Protein 6CZJ (pdb70)

Solvent-accessible surface area: 10317 Å² total; per-residue (Å²): 95,80,4,30,154,30,0,32,27,25,1,38,10,45,10,54,10,118,139,53,66,115,20,23,1,9,0,18,2,31,95,86,62,117,78,35,4,40,1,2,0,1,0,19,94,71,95,10,132,37,25,26,1,97,18,92,0,58,41,81,55,113,70,25,0,58,1,56,0,70,46,93,119,50,54,57,10,73,14,70,0,47,47,78,38,114,81,46,0,61,8,47,5,54,26,109,123,52,52,100,54,51,24,38,0,47,96,68,123,70,13,25,72,33,0,34,29,32,0,59,5,36,5,41,12,110,134,57,76,111,13,13,2,9,0,35,4,62,99,118,58,123,74,15,0,56,2,7,1,1,0,1,73,83,106,1,41,41,33,13,0,87,23,88,0,52,43,118,44,125,68,23,0,51,0,64,2,76,46,138,115,56,37,56,7,86,15,63,0,48,50,75,38,106,78,43,0,65,9,49,5,55,17,77,112,54,48,136,38,66,22,34,0,66,83,35,110

Structure (mmCIF, N/CA/C/O backbone):
data_6CZJ
#
_entry.id   6CZJ
#
_cell.length_a   42.915
_cell.length_b   36.678
_cell.length_c   61.912
_cell.angle_alpha   90.000
_cell.angle_beta   91.080
_cell.angle_gamma   90.000
#
_symmetry.space_group_name_H-M   'P 1 21 1'
#
loop_
_entity.id
_entity.type
_entity.pdbx_description
1 polymer b10
2 non-polymer 'SULFATE ION'
3 water water
#
loop_
_atom_site.group_PDB
_atom_site.id
_atom_site.type_symbol
_atom_site.label_atom_id
_atom_site.label_alt_id
_atom_site.label_comp_id
_atom_site.label_asym_id
_atom_site.label_entity_id
_atom_site.label_seq_id
_atom_site.pdbx_PDB_ins_code
_atom_site.Cartn_x
_atom_site.Cartn_y
_atom_site.Cartn_z
_atom_site.occupancy
_atom_site.B_iso_or_equiv
_atom_site.auth_seq_id
_atom_site.auth_comp_id
_atom_site.auth_asym_id
_atom_site.auth_atom_id
_atom_site.pdbx_PDB_model_num
ATOM 1 N N . SER A 1 1 ? -9.970 15.092 -2.511 1.00 31.47 1 SER A N 1
ATOM 2 C CA . SER A 1 1 ? -10.639 14.715 -1.273 1.00 31.93 1 SER A CA 1
ATOM 3 C C . SER A 1 1 ? -10.091 15.508 -0.095 1.00 28.55 1 SER A C 1
ATOM 4 O O . SER A 1 1 ? -9.098 16.226 -0.225 1.00 26.79 1 SER A O 1
ATOM 7 N N . ALA A 1 2 ? -10.742 15.366 1.061 1.00 22.32 2 ALA A N 1
ATOM 8 C CA . ALA A 1 2 ? -10.291 16.080 2.249 1.00 20.10 2 ALA A CA 1
ATOM 9 C C . ALA A 1 2 ? -8.962 15.533 2.754 1.00 19.15 2 ALA A C 1
ATOM 10 O O . ALA A 1 2 ? -8.089 16.302 3.174 1.00 19.19 2 ALA A O 1
ATOM 12 N N . LEU A 1 3 ? -8.787 14.208 2.719 1.00 19.60 3 LEU A N 1
ATOM 13 C CA . LEU A 1 3 ? -7.532 13.614 3.170 1.00 21.40 3 LEU A CA 1
ATOM 14 C C . LEU A 1 3 ? -6.356 14.108 2.337 1.00 17.36 3 LEU A C 1
ATOM 15 O O . LEU A 1 3 ? -5.276 14.380 2.874 1.00 20.59 3 LEU A O 1
ATOM 20 N N . ALA A 1 4 ? -6.550 14.234 1.022 1.00 16.49 4 ALA A N 1
ATOM 21 C CA . ALA A 1 4 ? -5.470 14.677 0.146 1.00 16.70 4 ALA A CA 1
ATOM 22 C C . ALA A 1 4 ? -5.047 16.109 0.446 1.00 21.03 4 ALA A C 1
ATOM 23 O O . ALA A 1 4 ? -3.892 16.475 0.199 1.00 15.67 4 ALA A O 1
ATOM 25 N N . GLN A 1 5 ? -5.957 16.930 0.968 1.00 18.48 5 GLN A N 1
ATOM 26 C CA . GLN A 1 5 ? -5.624 18.309 1.304 1.00 21.95 5 GLN A CA 1
ATOM 27 C C . GLN A 1 5 ? -5.039 18.453 2.701 1.00 16.52 5 GLN A C 1
ATOM 28 O O . GLN A 1 5 ? -4.185 19.319 2.919 1.00 24.18 5 GLN A O 1
ATOM 34 N N . GLN A 1 6 ? -5.476 17.625 3.650 1.00 18.69 6 GLN A N 1
ATOM 35 C CA . GLN A 1 6 ? -5.055 17.764 5.039 1.00 20.09 6 GLN A CA 1
ATOM 36 C C . GLN A 1 6 ? -3.743 17.045 5.332 1.00 15.73 6 GLN A C 1
ATOM 37 O O . GLN A 1 6 ? -2.898 17.579 6.058 1.00 15.12 6 GLN A O 1
ATOM 43 N N . LEU A 1 7 ? -3.552 15.849 4.774 1.00 14.49 7 LEU A N 1
ATOM 44 C CA . LEU A 1 7 ? -2.384 15.044 5.128 1.00 13.82 7 LEU A CA 1
ATOM 45 C C . LEU A 1 7 ? -1.043 15.690 4.791 1.00 18.08 7 LEU A C 1
ATOM 46 O O . LEU A 1 7 ? -0.113 15.554 5.608 1.00 16.59 7 LEU A O 1
ATOM 51 N N . PRO A 1 8 ? -0.848 16.359 3.649 1.00 16.74 8 PRO A N 1
ATOM 52 C CA . PRO A 1 8 ? 0.450 16.997 3.391 1.00 14.37 8 PRO A CA 1
ATOM 53 C C . PRO A 1 8 ? 0.841 17.963 4.501 1.00 17.78 8 PRO A C 1
ATOM 54 O O . PRO A 1 8 ? 0.024 18.742 4.993 1.00 18.78 8 PRO A O 1
ATOM 58 N N . GLY A 1 9 ? 2.107 17.893 4.900 1.00 14.69 9 GLY A N 1
ATOM 59 C CA . GLY A 1 9 ? 2.637 18.711 5.965 1.00 17.43 9 GLY A CA 1
ATOM 60 C C . GLY A 1 9 ? 3.489 17.892 6.907 1.00 16.05 9 GLY A C 1
ATOM 61 O O . GLY A 1 9 ? 3.850 16.744 6.628 1.00 12.31 9 GLY A O 1
ATOM 62 N N . THR A 1 10 ? 3.810 18.489 8.051 1.00 16.50 10 THR A N 1
ATOM 63 C CA . THR A 1 10 ? 4.689 17.886 9.041 1.00 15.48 10 THR A CA 1
ATOM 64 C C . THR A 1 10 ? 3.906 17.624 10.321 1.00 15.95 10 THR A C 1
ATOM 65 O O . THR A 1 10 ? 3.165 18.495 10.790 1.00 13.45 10 THR A O 1
ATOM 69 N N . TRP A 1 11 ? 4.073 16.425 10.878 1.00 11.35 11 TRP A N 1
ATOM 70 C CA . TRP A 1 11 ? 3.313 15.972 12.032 1.00 9.47 11 TRP A CA 1
ATOM 71 C C . TRP A 1 11 ? 4.256 15.412 13.086 1.00 11.24 11 TRP A C 1
ATOM 72 O O . TRP A 1 11 ? 5.305 14.849 12.764 1.00 11.34 11 TRP A O 1
ATOM 83 N N . LYS A 1 12 ? 3.870 15.563 14.351 1.00 11.12 12 LYS A N 1
ATOM 84 C CA . LYS A 1 12 ? 4.596 14.944 15.451 1.00 10.16 12 LYS A CA 1
ATOM 85 C C . LYS A 1 12 ? 4.000 13.574 15.747 1.00 14.46 12 LYS A C 1
ATOM 86 O O . LYS A 1 12 ? 2.796 13.456 15.995 1.00 13.57 12 LYS A O 1
ATOM 92 N N . MET A 1 13 ? 4.844 12.547 15.717 1.00 10.95 13 MET A N 1
ATOM 93 C CA . MET A 1 13 ? 4.430 11.212 16.121 1.00 9.37 13 MET A CA 1
ATOM 94 C C . MET A 1 13 ? 4.505 11.070 17.634 1.00 11.85 13 MET A C 1
ATOM 95 O O . MET A 1 13 ? 5.425 11.584 18.275 1.00 11.99 13 MET A O 1
ATOM 100 N N . ASP A 1 14 ? 3.525 10.371 18.204 1.00 9.21 14 ASP A N 1
ATOM 101 C CA . ASP A 1 14 ? 3.528 10.055 19.632 1.00 12.51 14 ASP A CA 1
ATOM 102 C C . ASP A 1 14 ? 2.800 8.723 19.774 1.00 11.55 14 ASP A C 1
ATOM 103 O O . ASP A 1 14 ? 1.565 8.687 19.787 1.00 9.55 14 ASP A O 1
ATOM 108 N N . VAL A 1 15 ? 3.568 7.637 19.862 1.00 9.00 15 VAL A N 1
ATOM 109 C CA . VAL A 1 15 ? 3.027 6.288 19.822 1.00 9.78 15 VAL A CA 1
ATOM 110 C C . VAL A 1 15 ? 3.602 5.484 20.980 1.00 15.92 15 VAL A C 1
ATOM 111 O O . VAL A 1 15 ? 4.587 5.868 21.612 1.00 14.83 15 VAL A O 1
ATOM 115 N N . THR A 1 16 ? 2.964 4.346 21.246 1.00 14.13 16 THR A N 1
ATOM 116 C CA . THR A 1 16 ? 3.346 3.457 22.332 1.00 12.72 16 THR A CA 1
ATOM 117 C C . THR A 1 16 ? 3.135 2.020 21.881 1.00 12.86 16 THR A C 1
ATOM 118 O O . THR A 1 16 ? 2.079 1.690 21.333 1.00 11.01 16 THR A O 1
ATOM 122 N N . SER A 1 17 ? 4.141 1.176 22.099 1.00 13.57 17 SER A N 1
ATOM 123 C CA . SER A 1 17 ? 4.015 -0.233 21.764 1.00 14.30 17 SER A CA 1
ATOM 124 C C . SER A 1 17 ? 3.067 -0.926 22.740 1.00 13.18 17 SER A C 1
ATOM 125 O O . SER A 1 17 ? 2.703 -0.388 23.788 1.00 11.63 17 SER A O 1
ATOM 128 N N . GLU A 1 18 ? 2.671 -2.151 22.386 1.00 13.86 18 GLU A N 1
ATOM 129 C CA . GLU A 1 18 ? 1.801 -2.919 23.268 1.00 20.01 18 GLU A CA 1
ATOM 130 C C . GLU A 1 18 ? 2.483 -3.262 24.586 1.00 17.42 18 GLU A C 1
ATOM 131 O O . GLU A 1 18 ? 1.794 -3.563 25.566 1.00 13.82 18 GLU A O 1
ATOM 137 N N . ASP A 1 19 ? 3.813 -3.209 24.637 1.00 14.21 19 ASP A N 1
ATOM 138 C CA . ASP A 1 19 ? 4.557 -3.419 25.869 1.00 16.45 19 ASP A CA 1
ATOM 139 C C . ASP A 1 19 ? 4.855 -2.119 26.607 1.00 17.89 19 ASP A C 1
ATOM 140 O O . ASP A 1 19 ? 5.608 -2.136 27.587 1.00 13.78 19 ASP A O 1
ATOM 145 N N . GLY A 1 20 ? 4.287 -1.002 26.159 1.00 13.60 20 GLY A N 1
ATOM 146 C CA . GLY A 1 20 ? 4.399 0.257 26.863 1.00 13.09 20 GLY A CA 1
ATOM 147 C C . GLY A 1 20 ? 5.579 1.127 26.491 1.00 17.10 20 GLY A C 1
ATOM 148 O O . GLY A 1 20 ? 5.863 2.090 27.212 1.00 17.02 20 GLY A O 1
ATOM 149 N N . VAL A 1 21 ? 6.272 0.831 25.394 1.00 14.02 21 VAL A N 1
ATOM 150 C CA . VAL A 1 21 ? 7.434 1.617 24.987 1.00 13.66 21 VAL A CA 1
ATOM 151 C C . VAL A 1 21 ? 6.945 2.817 24.181 1.00 13.40 21 VAL A C 1
ATOM 152 O O . VAL A 1 21 ? 6.382 2.660 23.095 1.00 9.87 21 VAL A O 1
ATOM 156 N N . ARG A 1 22 ? 7.165 4.020 24.708 1.00 14.55 22 ARG A N 1
ATOM 157 C CA . ARG A 1 22 ? 6.738 5.247 24.049 1.00 14.60 22 ARG A CA 1
ATOM 158 C C . ARG A 1 22 ? 7.862 5.797 23.181 1.00 19.19 22 ARG A C 1
ATOM 159 O O . ARG A 1 22 ? 9.006 5.913 23.633 1.00 14.06 22 ARG A O 1
ATOM 167 N N . THR A 1 23 ? 7.532 6.131 21.934 1.00 15.31 23 THR A N 1
ATOM 168 C CA . THR A 1 23 ? 8.474 6.754 21.016 1.00 13.34 23 THR A CA 1
ATOM 169 C C . THR A 1 23 ? 7.776 7.878 20.268 1.00 15.66 23 THR A C 1
ATOM 170 O O . THR A 1 23 ? 6.592 7.772 19.931 1.00 10.16 23 THR A O 1
ATOM 174 N N . THR A 1 24 ? 8.513 8.951 20.015 1.00 12.86 24 THR A N 1
ATOM 175 C CA . THR A 1 24 ? 8.029 10.086 19.247 1.00 9.86 24 THR A CA 1
ATOM 176 C C . THR A 1 24 ? 8.841 10.209 17.963 1.00 9.49 24 THR A C 1
ATOM 177 O O . THR A 1 24 ? 9.805 9.473 17.733 1.00 12.99 24 THR A O 1
ATOM 181 N N . GLY A 1 25 ? 8.444 11.158 17.126 1.00 8.78 25 GLY A N 1
ATOM 182 C CA . GLY A 1 25 ? 9.141 11.384 15.879 1.00 10.63 25 GLY A CA 1
ATOM 183 C C . GLY A 1 25 ? 8.411 12.413 15.041 1.00 9.55 25 GLY A C 1
ATOM 184 O O . GLY A 1 25 ? 7.437 13.027 15.483 1.00 8.06 25 GLY A O 1
ATOM 185 N N . GLN A 1 26 ? 8.911 12.592 13.822 1.00 8.88 26 GLN A N 1
ATOM 186 C CA . GLN A 1 26 ? 8.306 13.487 12.847 1.00 9.89 26 GLN A CA 1
ATOM 187 C C . GLN A 1 26 ? 7.834 12.679 11.649 1.00 10.50 26 GLN A C 1
ATOM 188 O O . GLN A 1 26 ? 8.582 11.849 11.121 1.00 11.56 26 GLN A O 1
ATOM 194 N N . MET A 1 27 ? 6.600 12.926 11.224 1.00 12.06 27 MET A N 1
ATOM 195 C CA . MET A 1 27 ? 6.052 12.345 10.008 1.00 9.45 27 MET A CA 1
ATOM 196 C C . MET A 1 27 ? 5.874 13.452 8.977 1.00 12.12 27 MET A C 1
ATOM 197 O O . MET A 1 27 ? 5.089 14.382 9.190 1.00 12.24 27 MET A O 1
ATOM 202 N N . HIS A 1 28 ? 6.603 13.350 7.866 1.00 10.15 28 HIS A N 1
ATOM 203 C CA . HIS A 1 28 ? 6.555 14.331 6.785 1.00 14.92 28 HIS A CA 1
ATOM 204 C C . HIS A 1 28 ? 5.860 13.686 5.592 1.00 14.16 28 HIS A C 1
ATOM 205 O O . HIS A 1 28 ? 6.380 12.731 5.006 1.00 14.71 28 HIS A O 1
ATOM 212 N N . ILE A 1 29 ? 4.690 14.210 5.232 1.00 10.52 29 ILE A N 1
ATOM 213 C CA . ILE A 1 29 ? 3.859 13.654 4.167 1.00 11.72 29 ILE A CA 1
ATOM 214 C C . ILE A 1 29 ? 3.912 14.600 2.976 1.00 15.32 29 ILE A C 1
ATOM 215 O O . ILE A 1 29 ? 3.580 15.786 3.099 1.00 12.80 29 ILE A O 1
ATOM 220 N N . GLN A 1 30 ? 4.326 14.074 1.819 1.00 13.76 30 GLN A N 1
ATOM 221 C CA . GLN A 1 30 ? 4.435 14.856 0.600 1.00 18.84 30 GLN A CA 1
ATOM 222 C C . GLN A 1 30 ? 3.433 14.367 -0.440 1.00 15.61 30 GLN A C 1
ATOM 223 O O . GLN A 1 30 ? 3.242 13.155 -0.593 1.00 13.48 30 GLN A O 1
ATOM 229 N N . PRO A 1 31 ? 2.780 15.277 -1.160 1.00 16.74 31 PRO A N 1
ATOM 230 C CA . PRO A 1 31 ? 1.853 14.853 -2.215 1.00 17.82 31 PRO A CA 1
ATOM 231 C C . PRO A 1 31 ? 2.578 14.105 -3.325 1.00 15.84 31 PRO A C 1
ATOM 232 O O . PRO A 1 31 ? 3.770 14.305 -3.565 1.00 16.51 31 PRO A O 1
ATOM 236 N N . LYS A 1 32 ? 1.838 13.226 -4.000 1.00 20.31 32 LYS A N 1
ATOM 237 C CA . LYS A 1 32 ? 2.362 12.511 -5.158 1.00 22.33 32 LYS A CA 1
ATOM 238 C C . LYS A 1 32 ? 1.270 12.340 -6.208 1.00 23.88 32 LYS A C 1
ATOM 239 O O . LYS A 1 32 ? 1.380 12.865 -7.320 1.00 27.06 32 LYS A O 1
ATOM 243 N N . THR A 1 33 ? 0.218 11.611 -5.865 1.00 21.80 33 THR A N 1
ATOM 244 C CA . THR A 1 33 ? -0.949 11.420 -6.708 1.00 17.56 33 THR A CA 1
ATOM 245 C C . THR A 1 33 ? -2.188 11.804 -5.913 1.00 19.17 33 THR A C 1
ATOM 246 O O . THR A 1 33 ? -2.123 11.949 -4.689 1.00 19.35 33 THR A O 1
ATOM 250 N N . PRO A 1 34 ? -3.330 11.998 -6.582 1.00 17.80 34 PRO A N 1
ATOM 251 C CA . PRO A 1 34 ? -4.556 12.345 -5.841 1.00 19.86 34 PRO A CA 1
ATOM 252 C C . PRO A 1 34 ? -4.938 11.345 -4.762 1.00 23.42 34 PRO A C 1
ATOM 253 O O . PRO A 1 34 ? -5.681 11.710 -3.841 1.00 21.11 34 PRO A O 1
ATOM 257 N N . THR A 1 35 ? -4.459 10.103 -4.837 1.00 20.56 35 THR A N 1
ATOM 258 C CA . THR A 1 35 ? -4.800 9.091 -3.850 1.00 25.96 35 THR A CA 1
ATOM 259 C C . THR A 1 35 ? -3.600 8.497 -3.125 1.00 22.11 35 THR A C 1
ATOM 260 O O . THR A 1 35 ? -3.799 7.760 -2.152 1.00 24.31 35 THR A O 1
ATOM 264 N N . THR A 1 36 ? -2.374 8.783 -3.559 1.00 21.00 36 THR A N 1
ATOM 265 C CA . THR A 1 36 ? -1.183 8.278 -2.891 1.00 21.46 36 THR A CA 1
ATOM 266 C C . THR A 1 36 ? -0.256 9.432 -2.539 1.00 18.07 36 THR A C 1
ATOM 267 O O . THR A 1 36 ? -0.226 10.459 -3.221 1.00 18.28 36 THR A O 1
ATOM 271 N N . MET A 1 37 ? 0.507 9.248 -1.464 1.00 15.66 37 MET A N 1
ATOM 272 C CA . MET A 1 37 ? 1.422 10.266 -0.974 1.00 17.00 37 MET A CA 1
ATOM 273 C C . MET A 1 37 ? 2.706 9.612 -0.487 1.00 15.22 37 MET A C 1
ATOM 274 O O . MET A 1 37 ? 2.703 8.471 -0.017 1.00 10.27 37 MET A O 1
ATOM 279 N N . ASP A 1 38 ? 3.807 10.347 -0.612 1.00 14.83 38 ASP A N 1
ATOM 280 C CA . ASP A 1 38 ? 5.065 9.935 -0.012 1.00 13.45 38 ASP A CA 1
ATOM 281 C C . ASP A 1 38 ? 5.098 10.344 1.454 1.00 14.62 38 ASP A C 1
ATOM 282 O O . ASP A 1 38 ? 4.489 11.339 1.856 1.00 11.87 38 ASP A O 1
ATOM 287 N N . VAL A 1 39 ? 5.816 9.564 2.257 1.00 12.17 39 VAL A N 1
ATOM 288 C CA . VAL A 1 39 ? 5.924 9.821 3.688 1.00 12.51 39 VAL A CA 1
ATOM 289 C C . VAL A 1 39 ? 7.339 9.495 4.147 1.00 10.95 39 VAL A C 1
ATOM 290 O O . VAL A 1 39 ? 7.963 8.546 3.660 1.00 8.81 39 VAL A O 1
ATOM 294 N N . THR A 1 40 ? 7.850 10.299 5.078 1.00 11.71 40 THR A N 1
ATOM 295 C CA . THR A 1 40 ? 9.157 10.086 5.685 1.00 14.53 40 THR A CA 1
ATOM 296 C C . THR A 1 40 ? 9.010 10.166 7.197 1.00 11.68 40 THR A C 1
ATOM 297 O O . THR A 1 40 ? 8.430 11.126 7.713 1.00 9.40 40 THR A O 1
ATOM 301 N N . LEU A 1 41 ? 9.526 9.159 7.899 1.00 8.94 41 LEU A N 1
ATOM 302 C CA . LEU A 1 41 ? 9.493 9.105 9.356 1.00 7.97 41 LEU A CA 1
ATOM 303 C C . LEU A 1 41 ? 10.909 9.242 9.898 1.00 9.93 41 LEU A C 1
ATOM 304 O O . LEU A 1 41 ? 11.801 8.480 9.512 1.00 10.26 41 LEU A O 1
ATOM 309 N N . THR A 1 42 ? 11.110 10.205 10.792 1.00 7.60 42 THR A N 1
ATOM 310 C CA . THR A 1 42 ? 12.404 10.437 11.415 1.00 11.02 42 THR A CA 1
ATOM 311 C C . THR A 1 42 ? 12.222 10.584 12.919 1.00 8.56 42 THR A C 1
ATOM 312 O O . THR A 1 42 ? 11.148 10.950 13.402 1.00 8.08 42 THR A O 1
ATOM 316 N N . GLY A 1 43 ? 13.285 10.297 13.652 1.00 9.64 43 GLY A N 1
ATOM 317 C CA . GLY A 1 43 ? 13.269 10.405 15.095 1.00 10.49 43 GLY A CA 1
ATOM 318 C C . GLY A 1 43 ? 14.288 9.464 15.703 1.00 12.65 43 GLY A C 1
ATOM 319 O O . GLY A 1 43 ? 15.181 8.976 15.020 1.00 11.12 43 GLY A O 1
ATOM 320 N N . THR A 1 44 ? 14.134 9.222 17.004 1.00 9.25 44 THR A N 1
ATOM 321 C CA . THR A 1 44 ? 14.990 8.297 17.735 1.00 10.87 44 THR A CA 1
ATOM 322 C C . THR A 1 44 ? 14.132 7.288 18.482 1.00 11.44 44 THR A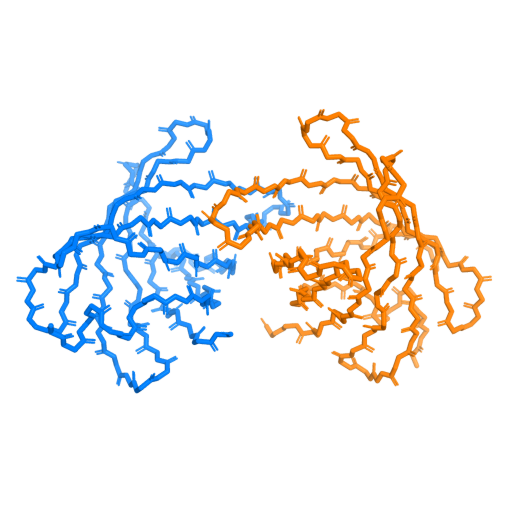 C 1
ATOM 323 O O . THR A 1 44 ? 13.058 7.627 18.988 1.00 13.39 44 THR A O 1
ATOM 327 N N . HIS A 1 45 ? 14.613 6.049 18.550 1.00 9.22 45 HIS A N 1
ATOM 328 C CA . HIS A 1 45 ? 13.927 5.009 19.300 1.00 15.19 45 HIS A CA 1
ATOM 329 C C . HIS A 1 45 ? 14.069 5.263 20.802 1.00 16.50 45 HIS A C 1
ATOM 330 O O . HIS A 1 45 ? 14.688 6.236 21.247 1.00 11.80 45 HIS A O 1
ATOM 337 N N . ALA A 1 46 ? 13.488 4.361 21.598 1.00 15.07 46 ALA A N 1
ATOM 338 C CA . ALA A 1 46 ? 13.566 4.496 23.048 1.00 13.57 46 ALA A CA 1
ATOM 339 C C . ALA A 1 46 ? 14.993 4.372 23.564 1.00 11.61 46 ALA A C 1
ATOM 340 O O . ALA A 1 46 ? 15.290 4.874 24.654 1.00 17.38 46 ALA A O 1
ATOM 342 N N . ASP A 1 47 ? 15.880 3.719 22.813 1.00 16.92 47 ASP A N 1
ATOM 343 C CA . ASP A 1 47 ? 17.284 3.620 23.191 1.00 14.30 47 ASP A CA 1
ATOM 344 C C . ASP A 1 47 ? 18.100 4.834 22.763 1.00 15.62 47 ASP A C 1
ATOM 345 O O . ASP A 1 47 ? 19.326 4.825 22.922 1.00 15.27 47 ASP A O 1
ATOM 350 N N . GLY A 1 48 ? 17.455 5.867 22.224 1.00 15.74 48 GLY A N 1
ATOM 351 C CA . GLY A 1 48 ? 18.142 7.073 21.811 1.00 13.18 48 GLY A CA 1
ATOM 352 C C . GLY A 1 48 ? 18.784 7.018 20.443 1.00 16.20 48 GLY A C 1
ATOM 353 O O . GLY A 1 48 ? 19.361 8.024 20.010 1.00 16.86 48 GLY A O 1
ATOM 354 N N . LYS A 1 49 ? 18.704 5.869 19.737 1.00 12.16 49 LYS A N 1
ATOM 355 C CA . LYS A 1 49 ? 19.352 5.794 18.435 1.00 16.92 49 LYS A CA 1
ATOM 356 C C . LYS A 1 49 ? 18.393 6.243 17.335 1.00 16.05 49 LYS A C 1
ATOM 357 O O . LYS A 1 49 ? 17.200 5.927 17.383 1.00 10.81 49 LYS A O 1
ATOM 363 N N . PRO A 1 50 ? 18.896 6.975 16.346 1.00 14.36 50 PRO A N 1
ATOM 364 C CA . PRO A 1 50 ? 18.011 7.550 15.329 1.00 14.93 50 PRO A CA 1
ATOM 365 C C . PRO A 1 50 ? 17.437 6.487 14.407 1.00 13.99 50 PRO A C 1
ATOM 366 O O . PRO A 1 50 ? 18.003 5.409 14.217 1.00 13.36 50 PRO A O 1
ATOM 370 N N . PHE A 1 51 ? 16.280 6.810 13.832 1.00 14.12 51 PHE A N 1
ATOM 371 C CA . PHE A 1 51 ? 15.672 5.983 12.803 1.00 11.80 51 PHE A CA 1
ATOM 372 C C . PHE A 1 51 ? 15.236 6.862 11.640 1.00 12.34 51 PHE A C 1
ATOM 373 O O . PHE A 1 51 ? 14.954 8.051 11.810 1.00 10.24 51 PHE A O 1
ATOM 381 N N . THR A 1 52 ? 15.196 6.261 10.453 1.00 8.06 52 THR A N 1
ATOM 382 C CA . THR A 1 52 ? 14.758 6.941 9.241 1.00 11.93 52 THR A CA 1
ATOM 383 C C . THR A 1 52 ? 13.951 5.961 8.408 1.00 11.81 52 THR A C 1
ATOM 384 O O . THR A 1 52 ? 14.436 4.871 8.088 1.00 14.55 52 THR A O 1
ATOM 388 N N . GLY A 1 53 ? 12.730 6.343 8.059 1.00 9.97 53 GLY A N 1
ATOM 389 C CA . GLY A 1 53 ? 11.874 5.502 7.251 1.00 9.39 53 GLY A CA 1
ATOM 390 C C . GLY A 1 53 ? 11.176 6.304 6.172 1.00 12.83 53 GLY A C 1
ATOM 391 O O . GLY A 1 53 ? 10.837 7.471 6.357 1.00 9.73 53 GLY A O 1
ATOM 392 N N . GLN A 1 54 ? 10.975 5.653 5.031 1.00 11.86 54 GLN A N 1
ATOM 393 C CA . GLN A 1 54 ? 10.288 6.242 3.891 1.00 14.74 54 GLN A CA 1
ATOM 394 C C . GLN A 1 54 ? 9.293 5.231 3.344 1.00 15.32 54 GLN A C 1
ATOM 395 O O . GLN A 1 54 ? 9.557 4.025 3.350 1.00 13.69 54 GLN A O 1
ATOM 401 N N . GLY A 1 55 ? 8.152 5.721 2.884 1.00 12.86 55 GLY A N 1
ATOM 402 C CA . GLY A 1 55 ? 7.137 4.830 2.371 1.00 13.65 55 GLY A CA 1
ATOM 403 C C . GLY A 1 55 ? 6.050 5.563 1.620 1.00 15.32 55 GLY A C 1
ATOM 404 O O . GLY A 1 55 ? 6.245 6.681 1.141 1.00 10.72 55 GLY A O 1
ATOM 405 N N . LYS A 1 56 ? 4.892 4.910 1.532 1.00 12.42 56 LYS A N 1
ATOM 406 C CA . LYS A 1 56 ? 3.762 5.395 0.754 1.00 15.83 56 LYS A CA 1
ATOM 407 C C . LYS A 1 56 ? 2.502 5.399 1.606 1.00 15.68 56 LYS A C 1
ATOM 408 O O . LYS A 1 56 ? 2.274 4.482 2.402 1.00 13.97 56 LYS A O 1
ATOM 413 N N . ILE A 1 57 ? 1.681 6.431 1.424 1.00 13.72 57 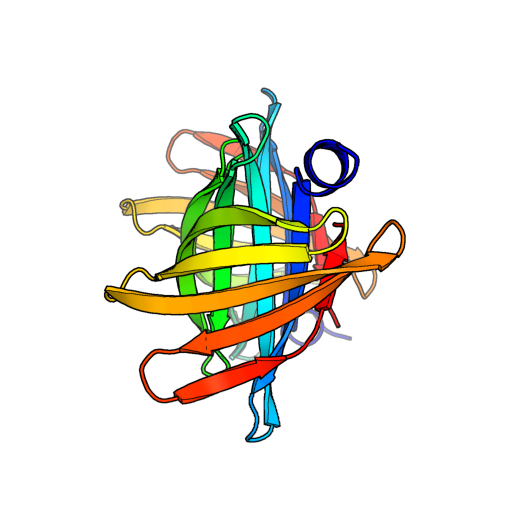ILE A N 1
ATOM 414 C CA . ILE A 1 57 ? 0.363 6.531 2.041 1.00 10.92 57 ILE A CA 1
ATOM 415 C C . ILE A 1 57 ? -0.679 6.406 0.938 1.00 16.93 57 ILE A C 1
ATOM 416 O O . ILE A 1 57 ? -0.622 7.137 -0.057 1.00 15.51 57 ILE A O 1
ATOM 421 N N . THR A 1 58 ? -1.622 5.478 1.103 1.00 16.07 58 THR A N 1
ATOM 422 C CA . THR A 1 58 ? -2.660 5.231 0.110 1.00 14.25 58 THR A CA 1
ATOM 423 C C . THR A 1 58 ? -4.027 5.354 0.768 1.00 16.26 58 THR A C 1
ATOM 424 O O . THR A 1 58 ? -4.258 4.781 1.839 1.00 13.86 58 THR A O 1
ATOM 428 N N . VAL A 1 59 ? -4.932 6.092 0.121 1.00 19.28 59 VAL A N 1
ATOM 429 C CA . VAL A 1 59 ? -6.267 6.292 0.672 1.00 15.36 59 VAL A CA 1
ATOM 430 C C . VAL A 1 59 ? -7.038 4.980 0.635 1.00 17.72 59 VAL A C 1
ATOM 431 O O . VAL A 1 59 ? -7.010 4.244 -0.362 1.00 21.96 59 VAL A O 1
ATOM 435 N N . LYS A 1 60 ? -7.719 4.673 1.738 1.00 16.41 60 LYS A N 1
ATOM 436 C CA . LYS A 1 60 ? -8.561 3.489 1.855 1.00 18.60 60 LYS A CA 1
ATOM 437 C C . LYS A 1 60 ? -10.041 3.834 1.935 1.00 20.42 60 LYS A C 1
ATOM 438 O O . LYS A 1 60 ? -10.861 3.206 1.258 1.00 18.98 60 LYS A O 1
ATOM 442 N N . THR A 1 61 ? -10.407 4.814 2.765 1.00 19.15 61 THR A N 1
ATOM 443 C CA . THR A 1 61 ? -11.762 5.349 2.862 1.00 15.00 61 THR A CA 1
ATOM 444 C C . THR A 1 61 ? -11.654 6.870 2.914 1.00 18.96 61 THR A C 1
ATOM 445 O O . THR A 1 61 ? -10.536 7.395 3.000 1.00 15.19 61 THR A O 1
ATOM 449 N N . PRO A 1 62 ? -12.761 7.621 2.855 1.00 17.71 62 PRO A N 1
ATOM 450 C CA . PRO A 1 62 ? -12.656 9.082 3.011 1.00 16.10 62 PRO A CA 1
ATOM 451 C C . PRO A 1 62 ? -12.082 9.526 4.351 1.00 13.50 62 PRO A C 1
ATOM 452 O O . PRO A 1 62 ? -11.702 10.696 4.476 1.00 15.89 62 PRO A O 1
ATOM 456 N N . THR A 1 63 ? -12.002 8.643 5.348 1.00 14.31 63 THR A N 1
ATOM 457 C CA . THR A 1 63 ? -11.462 8.999 6.654 1.00 13.46 63 THR A CA 1
ATOM 458 C C . THR A 1 63 ? -10.227 8.198 7.047 1.00 17.08 63 THR A C 1
ATOM 459 O O . THR A 1 63 ? -9.636 8.483 8.097 1.00 12.97 63 THR A O 1
ATOM 463 N N . THR A 1 64 ? -9.822 7.207 6.252 1.00 15.46 64 THR A N 1
ATOM 464 C CA . THR A 1 64 ? -8.699 6.346 6.591 1.00 14.37 64 THR A CA 1
ATOM 465 C C . THR A 1 64 ? -7.747 6.236 5.410 1.00 13.21 64 THR A C 1
ATOM 466 O O . THR A 1 64 ? -8.160 6.298 4.249 1.00 14.90 64 THR A O 1
ATOM 470 N N . VAL A 1 65 ? -6.464 6.064 5.722 1.00 11.05 65 VAL A N 1
ATOM 471 C CA . VAL A 1 65 ? -5.437 5.818 4.719 1.00 13.82 65 VAL A CA 1
ATOM 472 C C . VAL A 1 65 ? -4.544 4.68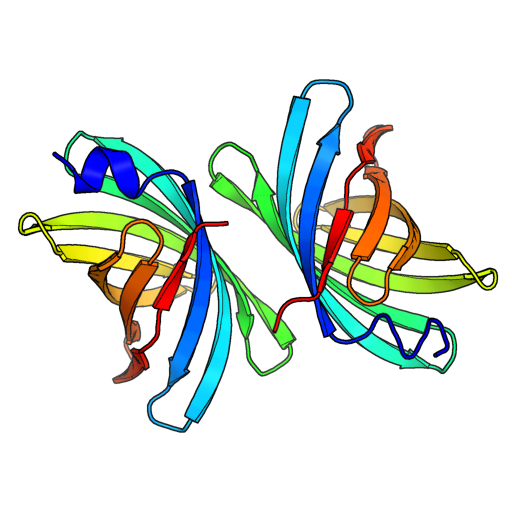6 5.204 1.00 13.51 65 VAL A C 1
ATOM 473 O O . VAL A 1 65 ? -4.310 4.523 6.406 1.00 11.04 65 VAL A O 1
ATOM 477 N N . ASP A 1 66 ? -4.059 3.889 4.258 1.00 14.21 66 ASP A N 1
ATOM 478 C CA . ASP A 1 66 ? -3.018 2.917 4.550 1.00 14.18 66 ASP A CA 1
ATOM 479 C C . ASP A 1 66 ? -1.657 3.598 4.543 1.00 14.87 66 ASP A C 1
ATOM 480 O O . ASP A 1 66 ? -1.431 4.572 3.821 1.00 13.88 66 ASP A O 1
ATOM 485 N N . ILE A 1 67 ? -0.747 3.079 5.361 1.00 14.00 67 ILE A N 1
ATOM 486 C CA . ILE A 1 67 ? 0.618 3.588 5.410 1.00 11.69 67 ILE A CA 1
ATOM 487 C C . ILE A 1 67 ? 1.573 2.408 5.524 1.00 10.76 67 ILE A C 1
ATOM 488 O O . ILE A 1 67 ? 1.376 1.516 6.356 1.00 13.33 67 ILE A O 1
ATOM 493 N N . THR A 1 68 ? 2.589 2.392 4.664 1.00 12.46 68 THR A N 1
ATOM 494 C CA . THR A 1 68 ? 3.620 1.363 4.648 1.00 11.98 68 THR A CA 1
ATOM 495 C C . THR A 1 68 ? 4.972 2.055 4.634 1.00 13.62 68 THR A C 1
ATOM 496 O O . THR A 1 68 ? 5.203 2.946 3.813 1.00 13.26 68 THR A O 1
ATOM 500 N N . VAL A 1 69 ? 5.860 1.653 5.541 1.00 12.50 69 VAL A N 1
ATOM 501 C CA . VAL A 1 69 ? 7.144 2.315 5.730 1.00 15.13 69 VAL A CA 1
ATOM 502 C C . VAL A 1 69 ? 8.247 1.267 5.731 1.00 17.16 69 VAL A C 1
ATOM 503 O O . VAL A 1 69 ? 8.125 0.230 6.391 1.00 12.38 69 VAL A O 1
ATOM 507 N N . THR A 1 70 ? 9.319 1.539 4.990 1.00 14.06 70 THR A N 1
ATOM 508 C CA . THR A 1 70 ? 10.545 0.755 5.043 1.00 15.35 70 THR A CA 1
ATOM 509 C C . THR A 1 70 ? 11.625 1.610 5.692 1.00 11.97 70 THR A C 1
ATOM 510 O O . THR A 1 70 ? 11.936 2.700 5.200 1.00 12.61 70 THR A O 1
ATOM 514 N N . TYR A 1 71 ? 12.184 1.126 6.793 1.00 11.83 71 TYR A N 1
ATOM 515 C CA . TYR A 1 71 ? 13.215 1.866 7.502 1.00 14.27 71 TYR A CA 1
ATOM 516 C C . TYR A 1 71 ? 14.591 1.581 6.902 1.00 16.55 71 TYR A C 1
ATOM 517 O O . TYR A 1 71 ? 14.753 0.733 6.022 1.00 16.06 71 TYR A O 1
ATOM 526 N N . GLU A 1 72 ? 15.593 2.316 7.393 1.00 19.82 72 GLU A N 1
ATOM 527 C CA . GLU A 1 72 ? 16.925 2.251 6.799 1.00 20.54 72 GLU A CA 1
ATOM 528 C C . GLU A 1 72 ? 17.561 0.876 6.960 1.00 23.04 72 GLU A C 1
ATOM 529 O O . GLU A 1 72 ? 18.356 0.463 6.108 1.00 26.63 72 GLU A O 1
ATOM 531 N N . ASP A 1 73 ? 17.235 0.155 8.031 1.00 18.30 73 ASP A N 1
ATOM 532 C CA . ASP A 1 73 ? 17.783 -1.177 8.249 1.00 22.06 73 ASP A CA 1
ATOM 533 C C . ASP A 1 73 ? 16.987 -2.267 7.540 1.00 21.73 73 ASP A C 1
ATOM 534 O O . ASP A 1 73 ? 17.195 -3.452 7.820 1.00 24.27 73 ASP A O 1
ATOM 539 N N . GLY A 1 74 ? 16.083 -1.896 6.635 1.00 17.84 74 GLY A N 1
ATOM 540 C CA . GLY A 1 74 ? 15.260 -2.857 5.937 1.00 22.29 74 GLY A CA 1
ATOM 541 C C . GLY A 1 74 ? 13.995 -3.263 6.660 1.00 20.65 74 GLY A C 1
ATOM 542 O O . GLY A 1 74 ? 13.180 -3.993 6.082 1.00 22.36 74 GLY A O 1
ATOM 543 N N . SER A 1 75 ? 13.807 -2.821 7.903 1.00 19.18 75 SER A N 1
ATOM 544 C CA . SER A 1 75 ? 12.580 -3.121 8.627 1.00 20.16 75 SER A CA 1
ATOM 545 C C . SER A 1 75 ? 11.379 -2.523 7.906 1.00 21.31 75 SER A C 1
ATOM 546 O O . SER A 1 75 ? 11.452 -1.425 7.346 1.00 23.65 75 SER A O 1
ATOM 549 N N . THR A 1 76 ? 10.268 -3.254 7.920 1.00 17.79 76 THR A N 1
ATOM 550 C CA . THR A 1 76 ? 9.042 -2.824 7.266 1.00 21.71 76 THR A CA 1
ATOM 551 C C . THR A 1 76 ? 7.893 -2.871 8.262 1.00 21.83 76 THR A C 1
ATOM 552 O O . THR A 1 76 ? 7.824 -3.773 9.103 1.00 17.39 76 THR A O 1
ATOM 556 N N . ALA A 1 77 ? 7.002 -1.887 8.170 1.00 15.22 77 ALA A N 1
ATOM 557 C CA . ALA A 1 77 ? 5.805 -1.835 8.994 1.00 14.99 77 ALA A CA 1
ATOM 558 C C . ALA A 1 77 ? 4.658 -1.287 8.160 1.00 14.58 77 ALA A C 1
ATOM 559 O O . ALA A 1 77 ? 4.859 -0.416 7.309 1.00 13.85 77 ALA A O 1
ATOM 561 N N . THR A 1 78 ? 3.459 -1.812 8.397 1.00 13.11 78 THR A N 1
ATOM 562 C CA . THR A 1 78 ? 2.257 -1.351 7.720 1.00 19.48 78 THR A CA 1
ATOM 563 C C . THR A 1 78 ? 1.203 -0.997 8.756 1.00 17.73 78 THR A C 1
ATOM 564 O O . THR A 1 78 ? 1.162 -1.575 9.846 1.00 14.30 78 THR A O 1
ATOM 568 N N . GLY A 1 79 ? 0.350 -0.049 8.408 1.00 12.69 79 GLY A N 1
ATOM 569 C CA . GLY A 1 79 ? -0.674 0.370 9.334 1.00 14.27 79 GLY A CA 1
ATOM 570 C C . GLY A 1 79 ? -1.669 1.306 8.694 1.00 13.56 79 GLY A C 1
ATOM 571 O O . GLY A 1 79 ? -1.814 1.345 7.471 1.00 15.53 79 GLY A O 1
ATOM 572 N N . GLN A 1 80 ? -2.362 2.062 9.545 1.00 13.89 80 GLN A N 1
ATOM 573 C CA . GLN A 1 80 ? -3.430 2.945 9.100 1.00 13.41 80 GLN A CA 1
ATOM 574 C C . GLN A 1 80 ? -3.350 4.267 9.851 1.00 13.33 80 GLN A C 1
ATOM 575 O O . GLN A 1 80 ? -2.953 4.316 11.018 1.00 9.15 80 GLN A O 1
ATOM 581 N N . LEU A 1 81 ? -3.711 5.340 9.155 1.00 11.31 81 LEU A N 1
ATOM 582 C CA . LEU A 1 81 ? -3.963 6.639 9.762 1.00 12.01 81 LEU A CA 1
ATOM 583 C C . LEU A 1 81 ? -5.438 6.969 9.581 1.00 13.83 81 LEU A C 1
ATOM 584 O O . LEU A 1 81 ? -5.977 6.831 8.478 1.00 9.46 81 LEU A O 1
ATOM 589 N N . THR A 1 82 ? -6.085 7.391 10.663 1.00 10.88 82 THR A N 1
ATOM 590 C CA . THR A 1 82 ? -7.508 7.698 10.665 1.00 12.54 82 THR A CA 1
ATOM 591 C C . THR A 1 82 ? -7.707 9.119 11.169 1.00 12.69 82 THR A C 1
ATOM 592 O O . THR A 1 82 ? -7.204 9.475 12.240 1.00 11.17 82 THR A O 1
ATOM 596 N N . VAL A 1 83 ? -8.441 9.927 10.399 1.00 9.61 83 VAL A N 1
ATOM 597 C CA . VAL A 1 83 ? -8.642 11.318 10.781 1.00 13.15 83 VAL A CA 1
ATOM 598 C C . VAL A 1 83 ? -9.438 11.381 12.079 1.00 12.30 83 VAL A C 1
ATOM 599 O O . VAL A 1 83 ? -10.385 10.613 12.294 1.00 12.79 83 VAL A O 1
ATOM 603 N N . ASP A 1 84 ? -9.029 12.285 12.969 1.00 9.51 84 ASP A N 1
ATOM 604 C CA . ASP A 1 84 ? -9.623 12.384 14.297 1.00 11.64 84 ASP A CA 1
ATOM 605 C C . ASP A 1 84 ? -10.059 13.811 14.599 1.00 13.28 84 ASP A C 1
ATOM 606 O O . ASP A 1 84 ? -11.035 14.036 15.321 1.00 17.85 84 ASP A O 1
ATOM 611 N N . SER A 1 85 ? -9.328 14.773 14.056 1.00 13.40 85 SER A N 1
ATOM 612 C CA . SER A 1 85 ? -9.604 16.188 14.277 1.00 10.77 85 SER A CA 1
ATOM 613 C C . SER A 1 85 ? -8.917 16.963 13.162 1.00 14.93 85 SER A C 1
ATOM 614 O O . SER A 1 85 ? -8.133 16.395 12.394 1.00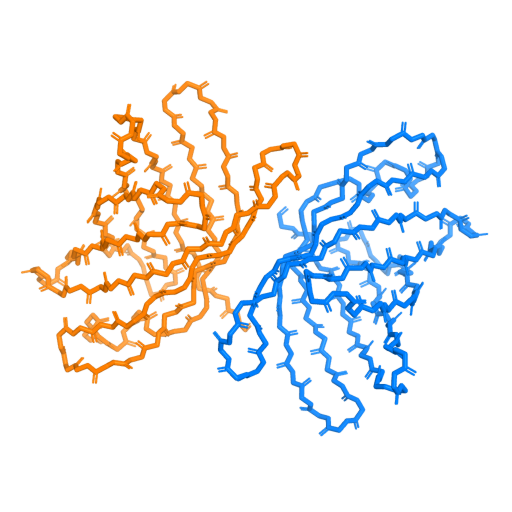 11.86 85 SER A O 1
ATOM 617 N N . PRO A 1 86 ? -9.207 18.265 13.037 1.00 14.64 86 PRO A N 1
A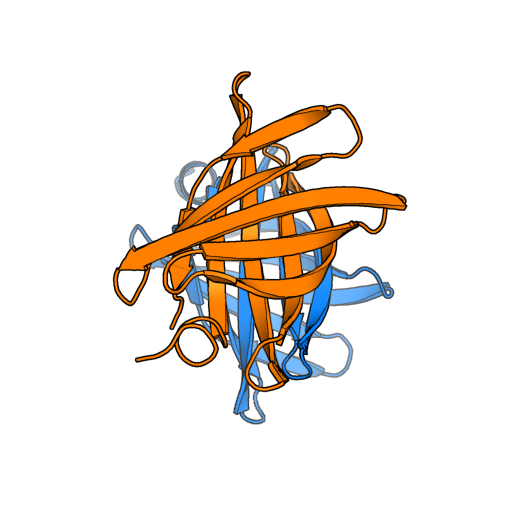TOM 618 C CA . PRO A 1 86 ? -8.477 19.072 12.043 1.00 14.94 86 PRO A CA 1
ATOM 619 C C . PRO A 1 86 ? -6.968 19.037 12.209 1.00 17.11 86 PRO A C 1
ATOM 620 O O . PRO A 1 86 ? -6.250 19.369 11.257 1.00 13.13 86 PRO A O 1
ATOM 624 N N . THR A 1 87 ? -6.459 18.637 13.379 1.00 11.77 87 THR A N 1
ATOM 625 C CA . THR A 1 87 ? -5.029 18.681 13.658 1.00 11.37 87 THR A CA 1
ATOM 626 C C . THR A 1 87 ? -4.480 17.339 14.133 1.00 13.11 87 THR A C 1
ATOM 627 O O . THR A 1 87 ? -3.374 17.296 14.681 1.00 11.06 87 THR A O 1
ATOM 631 N N . GLN A 1 88 ? -5.211 16.242 13.942 1.00 10.45 88 GLN A N 1
ATOM 632 C CA . GLN A 1 88 ? -4.776 14.984 14.531 1.00 10.60 88 GLN A CA 1
ATOM 633 C C . GLN A 1 88 ? -5.336 13.800 13.754 1.00 11.74 88 GLN A C 1
ATOM 634 O O . GLN A 1 88 ? -6.505 13.801 13.358 1.00 11.03 88 GLN A O 1
ATOM 640 N N . PHE A 1 89 ? -4.484 12.798 13.546 1.00 9.89 89 PHE A N 1
ATOM 641 C CA . PHE A 1 89 ? -4.873 11.486 13.054 1.00 10.05 89 PHE A CA 1
ATOM 642 C C . PHE A 1 89 ? -4.536 10.435 14.102 1.00 11.06 89 PHE A C 1
ATOM 643 O O . PHE A 1 89 ? -3.577 10.586 14.866 1.00 13.17 89 PHE A O 1
ATOM 651 N N . LYS A 1 90 ? -5.330 9.367 14.138 1.00 11.77 90 LYS A N 1
ATOM 652 C CA . LYS A 1 90 ? -4.943 8.179 14.885 1.00 10.11 90 LYS A CA 1
ATOM 653 C C . LYS A 1 90 ? -3.878 7.411 14.122 1.00 10.43 90 LYS A C 1
ATOM 654 O O . LYS A 1 90 ? -3.949 7.266 12.899 1.00 10.65 90 LYS A O 1
ATOM 658 N N . PHE A 1 91 ? -2.903 6.900 14.861 1.00 11.61 91 PHE A N 1
ATOM 659 C CA . PHE A 1 91 ? -1.759 6.199 14.305 1.00 11.83 91 PHE A CA 1
ATOM 660 C C . PHE A 1 91 ? -1.772 4.771 14.827 1.00 16.33 91 PHE A C 1
ATOM 661 O O . PHE A 1 91 ? -1.873 4.551 16.038 1.00 17.44 91 PHE A O 1
ATOM 669 N N . ASP A 1 92 ? -1.664 3.806 13.916 1.00 12.64 92 ASP A N 1
ATOM 670 C CA . ASP A 1 92 ? -1.703 2.392 14.279 1.00 13.27 92 ASP A CA 1
ATOM 671 C C . ASP A 1 92 ? -0.879 1.636 13.247 1.00 15.95 92 ASP A C 1
ATOM 672 O O . ASP A 1 92 ? -1.296 1.530 12.093 1.00 14.48 92 ASP A O 1
ATOM 677 N N . MET A 1 93 ? 0.285 1.125 13.654 1.00 13.01 93 MET A N 1
ATOM 678 C CA . MET A 1 93 ? 1.183 0.415 12.751 1.00 14.72 93 MET A CA 1
ATOM 679 C C . MET A 1 93 ? 1.715 -0.841 13.430 1.00 16.23 93 MET A C 1
ATOM 680 O O . MET A 1 93 ? 1.835 -0.903 14.657 1.00 14.57 93 MET A O 1
ATOM 685 N N . THR A 1 94 ? 2.053 -1.834 12.610 1.00 10.83 94 THR A N 1
ATOM 686 C CA . THR A 1 94 ? 2.545 -3.123 13.077 1.00 11.88 94 THR A CA 1
ATOM 687 C C . THR A 1 94 ? 3.788 -3.498 12.284 1.00 16.05 94 THR A C 1
ATOM 688 O O . THR A 1 94 ? 3.767 -3.475 11.049 1.00 11.39 94 THR A O 1
ATOM 692 N N . ALA A 1 95 ? 4.865 -3.835 12.990 1.00 13.83 95 ALA A N 1
ATOM 693 C CA . ALA A 1 95 ? 6.081 -4.289 12.337 1.00 16.29 95 ALA A CA 1
ATOM 694 C C . ALA A 1 95 ? 5.953 -5.757 11.936 1.00 14.79 95 ALA A C 1
ATOM 695 O O . ALA A 1 95 ? 5.008 -6.455 12.312 1.00 16.75 95 ALA A O 1
ATOM 697 N N . SER A 1 96 ? 6.930 -6.229 11.160 1.00 18.40 96 SER A N 1
ATOM 698 C CA . SER A 1 96 ? 6.879 -7.604 10.676 1.00 18.83 96 SER A CA 1
ATOM 699 C C . SER A 1 96 ? 6.965 -8.610 11.818 1.00 24.27 96 SER A C 1
ATOM 700 O O . SER A 1 96 ? 6.352 -9.682 11.745 1.00 21.17 96 SER A O 1
ATOM 703 N N . ASP A 1 97 ? 7.701 -8.285 12.883 1.00 13.42 97 ASP A N 1
ATOM 704 C CA . ASP A 1 97 ? 7.849 -9.201 14.009 1.00 18.04 97 ASP A CA 1
ATOM 705 C C . ASP A 1 97 ? 6.642 -9.206 14.938 1.00 20.81 97 ASP A C 1
ATOM 706 O O . ASP A 1 97 ? 6.685 -9.870 15.979 1.00 19.58 97 ASP A O 1
ATOM 711 N N . GLY A 1 98 ? 5.577 -8.486 14.594 1.00 16.00 98 GLY A N 1
ATOM 712 C CA . GLY A 1 98 ? 4.379 -8.451 15.403 1.00 19.71 98 GLY A CA 1
ATOM 713 C C . GLY A 1 98 ? 4.283 -7.289 16.366 1.00 16.54 98 GLY A C 1
ATOM 714 O O . GLY A 1 98 ? 3.250 -7.145 17.029 1.00 24.02 98 GLY A O 1
ATOM 715 N N . THR A 1 99 ? 5.317 -6.460 16.468 1.00 15.32 99 THR A N 1
ATOM 716 C CA . THR A 1 99 ? 5.282 -5.338 17.395 1.00 19.21 99 THR A CA 1
ATOM 717 C C . THR A 1 99 ? 4.334 -4.271 16.862 1.00 17.21 99 THR A C 1
ATOM 718 O O . THR A 1 99 ? 4.481 -3.803 15.727 1.00 14.62 99 THR A O 1
ATOM 722 N N . ARG A 1 100 ? 3.361 -3.887 17.682 1.00 18.30 100 ARG A N 1
ATOM 723 C CA . ARG A 1 100 ? 2.318 -2.953 17.287 1.00 18.71 100 ARG A CA 1
ATOM 724 C C . ARG A 1 100 ? 2.451 -1.653 18.067 1.00 18.85 100 ARG A C 1
ATOM 725 O O . ARG A 1 100 ? 2.642 -1.668 19.286 1.00 18.48 100 ARG A O 1
ATOM 733 N N . PHE A 1 101 ? 2.338 -0.531 17.359 1.00 15.29 101 PHE A N 1
ATOM 734 C CA . PHE A 1 101 ? 2.395 0.800 17.950 1.00 16.48 101 PHE A CA 1
ATOM 735 C C . PHE A 1 101 ? 1.094 1.534 17.656 1.00 20.57 101 PHE A C 1
ATOM 736 O O . PHE A 1 101 ? 0.682 1.627 16.495 1.00 17.72 101 PHE A O 1
ATOM 744 N N . THR A 1 102 ? 0.455 2.057 18.700 1.00 17.14 102 THR A N 1
ATOM 745 C CA . THR A 1 102 ? -0.735 2.881 18.553 1.00 12.43 102 THR A CA 1
ATOM 746 C C . THR A 1 102 ? -0.502 4.237 19.204 1.00 15.24 102 THR A C 1
ATOM 747 O O . THR A 1 102 ? 0.237 4.356 20.187 1.00 13.01 102 THR A O 1
ATOM 751 N N . GLY A 1 103 ? -1.143 5.260 18.646 1.00 12.40 103 GLY A N 1
ATOM 752 C CA . GLY A 1 103 ? -0.959 6.617 19.117 1.00 8.57 103 GLY A CA 1
ATOM 753 C C . GLY A 1 103 ? -1.570 7.647 18.190 1.00 11.87 103 GLY A C 1
ATOM 754 O O . GLY A 1 103 ? -2.628 7.411 17.600 1.00 9.51 103 GLY A O 1
ATOM 755 N N . THR A 1 104 ? -0.908 8.794 18.052 1.00 10.22 104 THR A N 1
ATOM 756 C CA . THR A 1 104 ? -1.426 9.895 17.255 1.00 11.25 104 THR A CA 1
ATOM 757 C C . THR A 1 104 ? -0.301 10.520 16.444 1.00 11.61 104 THR A C 1
ATOM 758 O O . THR A 1 104 ? 0.883 10.359 16.751 1.00 8.53 104 THR A O 1
ATOM 762 N N . VAL A 1 105 ? -0.693 11.238 15.396 1.00 9.45 105 VAL A N 1
ATOM 763 C CA . VAL A 1 105 ? 0.159 12.223 14.744 1.00 11.39 105 VAL A CA 1
ATOM 764 C C . VAL A 1 105 ? -0.564 13.563 14.820 1.00 12.66 105 VAL A C 1
ATOM 765 O O . VAL A 1 105 ? -1.750 13.655 14.481 1.00 10.60 105 VAL A O 1
ATOM 769 N N . GLN A 1 106 ? 0.131 14.585 15.311 1.00 10.93 106 GLN A N 1
ATOM 770 C CA . GLN A 1 106 ? -0.446 15.906 15.515 1.00 14.53 106 GLN A CA 1
ATOM 771 C C . GLN A 1 106 ? 0.293 16.922 14.656 1.00 17.11 106 GLN A C 1
ATOM 772 O O . GLN A 1 106 ? 1.521 16.866 14.533 1.00 16.35 106 GLN A O 1
ATOM 775 N N . ARG A 1 107 ? -0.460 17.858 14.081 1.00 13.82 107 ARG A N 1
ATOM 776 C CA . ARG A 1 107 ? 0.092 18.776 13.092 1.00 16.33 107 ARG A CA 1
ATOM 777 C C . ARG A 1 107 ? 1.135 19.699 13.711 1.00 20.69 107 ARG A C 1
ATOM 778 O O . ARG A 1 107 ? 0.917 20.277 14.780 1.00 20.74 107 ARG A O 1
ATOM 786 N N . GLN A 1 108 ? 2.266 19.839 13.025 1.00 24.83 108 GLN A N 1
ATOM 787 C CA . GLN A 1 108 ? 3.315 20.759 13.439 1.00 23.75 108 GLN A CA 1
ATOM 788 C C . GLN A 1 108 ? 3.665 21.709 12.297 1.00 29.82 108 GLN A C 1
ATOM 789 O O . GLN A 1 108 ? 3.134 21.588 11.189 1.00 29.17 108 GLN A O 1
ATOM 791 N N . SER B 1 1 ? 17.429 27.326 36.855 1.00 31.14 1 SER B N 1
ATOM 792 C CA . SER B 1 1 ? 17.913 26.135 36.165 1.00 29.14 1 SER B CA 1
ATOM 793 C C . SER B 1 1 ? 19.147 26.440 35.316 1.00 32.17 1 SER B C 1
ATOM 794 O O . SER B 1 1 ? 19.179 27.433 34.589 1.00 36.93 1 SER B O 1
ATOM 796 N N . ALA B 1 2 ? 20.156 25.576 35.413 1.00 26.38 2 ALA B N 1
ATOM 797 C CA . ALA B 1 2 ? 21.374 25.728 34.630 1.00 29.26 2 ALA B CA 1
ATOM 798 C C . ALA B 1 2 ? 21.115 25.366 33.167 1.00 30.22 2 ALA B C 1
ATOM 799 O O . ALA B 1 2 ? 20.003 25.007 32.770 1.00 28.75 2 ALA B O 1
ATOM 801 N N . LEU B 1 3 ? 22.167 25.462 32.350 1.00 29.67 3 LEU B N 1
ATOM 802 C CA . LEU B 1 3 ? 22.042 25.098 30.942 1.00 25.65 3 LEU B CA 1
ATOM 803 C C . LEU B 1 3 ? 22.104 23.589 30.746 1.00 19.03 3 LEU B C 1
ATOM 804 O O . LEU B 1 3 ? 21.323 23.031 29.968 1.00 21.23 3 LEU B O 1
ATOM 809 N N . ALA B 1 4 ? 23.017 22.914 31.447 1.00 17.85 4 ALA B N 1
ATOM 810 C CA . ALA B 1 4 ? 23.117 21.462 31.361 1.00 19.75 4 ALA B CA 1
ATOM 811 C C . ALA B 1 4 ? 21.894 20.751 31.923 1.00 19.31 4 ALA B C 1
ATOM 812 O O . ALA B 1 4 ? 21.762 19.538 31.729 1.00 18.33 4 ALA B O 1
ATOM 814 N N . GLN B 1 5 ? 21.011 21.465 32.620 1.00 22.03 5 GLN B N 1
ATOM 815 C CA . GLN B 1 5 ? 19.744 20.910 33.077 1.00 21.52 5 GLN B CA 1
ATOM 816 C C . GLN B 1 5 ? 18.570 21.310 32.197 1.00 14.50 5 GLN B C 1
ATOM 817 O O . GLN B 1 5 ? 17.598 20.554 32.098 1.00 18.42 5 GLN B O 1
ATOM 819 N N . GLN B 1 6 ? 18.637 22.480 31.557 1.00 18.63 6 GLN B N 1
ATOM 820 C CA . GLN B 1 6 ? 17.564 22.903 30.663 1.00 14.19 6 GLN B CA 1
ATOM 821 C C . GLN B 1 6 ? 17.542 22.068 29.389 1.00 15.71 6 GLN B C 1
ATOM 822 O O . GLN B 1 6 ? 16.471 21.676 28.913 1.00 13.84 6 GLN B O 1
ATOM 828 N N . LEU B 1 7 ? 18.713 21.782 28.830 1.00 14.01 7 LEU B N 1
ATOM 829 C CA . LEU B 1 7 ? 18.828 21.273 27.467 1.00 12.44 7 LEU B CA 1
ATOM 830 C C . LEU B 1 7 ? 18.440 19.806 27.283 1.00 11.33 7 LEU B C 1
ATOM 831 O O . LEU B 1 7 ? 17.799 19.488 26.273 1.00 9.90 7 LEU B O 1
ATOM 836 N N . PRO B 1 8 ? 18.805 18.882 28.180 1.00 9.25 8 PRO B N 1
ATOM 837 C CA . PRO B 1 8 ? 18.459 17.470 27.947 1.00 9.94 8 PRO B CA 1
ATOM 838 C C . PRO B 1 8 ? 16.966 17.271 27.723 1.00 10.78 8 PRO B C 1
ATOM 839 O O . PRO B 1 8 ? 16.131 17.802 28.459 1.00 11.50 8 PRO B O 1
ATOM 843 N N . GLY B 1 9 ? 16.639 16.501 26.692 1.00 7.60 9 GLY B N 1
ATOM 844 C CA . GLY B 1 9 ? 15.277 16.255 26.281 1.00 10.85 9 GLY B CA 1
ATOM 845 C C . GLY B 1 9 ? 15.184 16.213 24.771 1.00 11.11 9 GLY B C 1
ATOM 846 O O . GLY B 1 9 ? 16.190 16.127 24.067 1.00 8.54 9 GLY B O 1
ATOM 847 N N . THR B 1 10 ? 13.952 16.275 24.270 1.00 7.67 10 THR B N 1
ATOM 848 C CA . THR B 1 10 ? 13.673 16.251 22.840 1.00 10.76 10 THR B CA 1
ATOM 849 C C . THR B 1 10 ? 13.039 17.574 22.435 1.00 10.72 10 THR B C 1
ATOM 850 O O . THR B 1 10 ? 12.095 18.039 23.084 1.00 9.68 10 THR B O 1
ATOM 854 N N . TRP B 1 11 ? 13.553 18.168 21.359 1.00 11.51 11 TRP B N 1
ATOM 855 C CA . TRP B 1 11 ? 13.177 19.510 20.940 1.00 8.01 11 TRP B CA 1
ATOM 856 C C . TRP B 1 11 ? 12.715 19.496 19.490 1.00 11.89 11 TRP B C 1
ATOM 857 O O . TRP B 1 11 ? 13.267 18.768 18.660 1.00 8.28 11 TRP B O 1
ATOM 868 N N . LYS B 1 12 ? 11.705 20.307 19.190 1.00 10.81 12 LYS B N 1
ATOM 869 C CA . LYS B 1 12 ? 11.206 20.459 17.828 1.00 10.74 12 LYS B CA 1
ATOM 870 C C . LYS B 1 12 ? 12.047 21.512 17.115 1.00 9.63 12 LYS B C 1
ATOM 871 O O . LYS B 1 12 ? 12.116 22.662 17.559 1.00 9.26 12 LYS B O 1
ATOM 877 N N . MET B 1 13 ? 12.681 21.119 16.013 1.00 9.55 13 MET B N 1
ATOM 878 C CA . MET B 1 13 ? 13.635 21.958 15.300 1.00 9.97 13 MET B CA 1
ATOM 879 C C . MET B 1 13 ? 12.981 22.563 14.064 1.00 10.50 13 MET B C 1
ATOM 880 O O . MET B 1 13 ? 12.293 21.862 13.315 1.00 13.99 13 MET B O 1
ATOM 885 N N . ASP B 1 14 ? 13.204 23.860 13.852 1.00 7.99 14 ASP B N 1
ATOM 886 C CA . ASP B 1 14 ? 12.654 24.570 12.698 1.00 9.73 14 ASP B CA 1
ATOM 887 C C . ASP B 1 14 ? 13.628 25.688 12.355 1.00 13.22 14 ASP B C 1
ATOM 888 O O . ASP B 1 14 ? 13.710 26.681 13.084 1.00 12.17 14 ASP B O 1
ATOM 893 N N . VAL B 1 15 ? 14.378 25.524 11.261 1.00 10.93 15 VAL B N 1
ATOM 894 C CA . VAL B 1 15 ? 15.421 26.468 10.881 1.00 13.30 15 VAL B CA 1
ATOM 895 C C . VAL B 1 15 ? 15.394 26.678 9.374 1.00 19.47 15 VAL B C 1
ATOM 896 O O . VAL B 1 15 ? 14.831 25.882 8.620 1.00 18.59 15 VAL B O 1
ATOM 900 N N . THR B 1 16 ? 16.023 27.770 8.940 1.00 12.02 16 THR B N 1
ATOM 901 C CA . THR B 1 16 ? 16.067 28.131 7.531 1.00 17.90 16 THR B CA 1
ATOM 902 C C . THR B 1 16 ? 17.366 28.867 7.237 1.00 18.58 16 THR B C 1
ATOM 903 O O . THR B 1 16 ? 17.897 29.584 8.090 1.00 16.11 16 THR B O 1
ATOM 907 N N . SER B 1 17 ? 17.871 28.682 6.021 1.00 14.50 17 SER B N 1
ATOM 908 C CA . SER B 1 17 ? 18.938 29.537 5.533 1.00 19.31 17 SER B CA 1
ATOM 909 C C . SER B 1 17 ? 18.359 30.872 5.072 1.00 21.30 17 SER B C 1
ATOM 910 O O . SER B 1 17 ? 17.144 31.043 4.945 1.00 18.02 17 SER B O 1
ATOM 913 N N . GLU B 1 18 ? 19.249 31.832 4.815 1.00 20.74 18 GLU B N 1
ATOM 914 C CA . GLU B 1 18 ? 18.810 33.139 4.342 1.00 25.68 18 GLU B CA 1
ATOM 915 C C . GLU B 1 18 ? 18.186 33.085 2.954 1.00 25.46 18 GLU B C 1
ATOM 916 O O . GLU B 1 18 ? 17.558 34.066 2.539 1.00 31.45 18 GLU B O 1
ATOM 918 N N . ASP B 1 19 ? 18.336 31.974 2.234 1.00 26.47 19 ASP B N 1
ATOM 919 C CA . ASP B 1 19 ? 17.779 31.815 0.898 1.00 28.32 19 ASP B CA 1
ATOM 920 C C . ASP B 1 19 ? 16.522 30.956 0.878 1.00 25.61 19 ASP B C 1
ATOM 921 O O . ASP B 1 19 ? 16.114 30.498 -0.194 1.00 26.92 19 ASP B O 1
ATOM 926 N N . GLY B 1 20 ? 15.906 30.718 2.031 1.00 21.67 20 GLY B N 1
ATOM 927 C CA . GLY B 1 20 ? 14.650 29.999 2.084 1.00 22.39 20 GLY B CA 1
ATOM 928 C C . GLY B 1 20 ? 14.746 28.491 2.131 1.00 20.02 20 GLY B C 1
ATOM 929 O O . GLY B 1 20 ? 13.722 27.821 1.957 1.00 22.30 20 GLY B O 1
ATOM 930 N N . VAL B 1 21 ? 15.932 27.931 2.357 1.00 17.56 21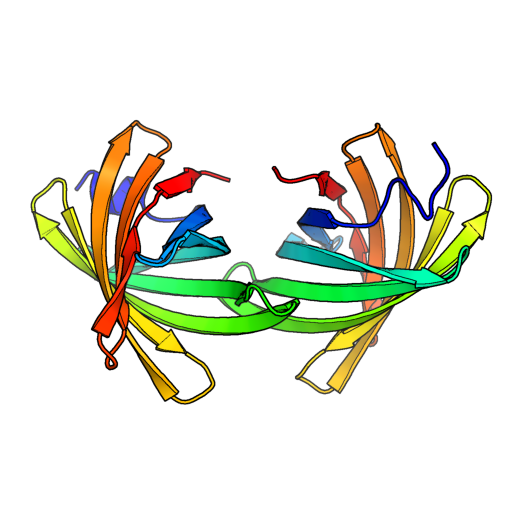 VAL B N 1
ATOM 931 C CA . VAL B 1 21 ? 16.076 26.485 2.502 1.00 19.13 21 VAL B CA 1
ATOM 932 C C . VAL B 1 21 ? 15.750 26.126 3.948 1.00 17.91 21 VAL B C 1
ATOM 933 O O . VAL B 1 21 ? 16.544 26.381 4.857 1.00 14.22 21 VAL B O 1
ATOM 937 N N . ARG B 1 22 ? 14.579 25.532 4.162 1.00 14.62 22 ARG B N 1
ATOM 938 C CA . ARG B 1 22 ? 14.059 25.245 5.491 1.00 16.12 22 ARG B CA 1
ATOM 939 C C . ARG B 1 22 ? 14.134 23.752 5.781 1.00 17.01 22 ARG B C 1
ATOM 940 O O . ARG B 1 22 ? 13.839 22.926 4.912 1.00 17.35 22 ARG B O 1
ATOM 948 N N . THR B 1 23 ? 14.535 23.410 7.005 1.00 16.98 23 THR B N 1
ATOM 949 C CA . THR B 1 23 ? 14.530 22.032 7.475 1.00 12.16 23 THR B CA 1
ATOM 950 C C . THR B 1 23 ? 13.869 21.968 8.843 1.00 15.75 23 THR B C 1
ATOM 951 O O . THR B 1 23 ? 14.055 22.862 9.675 1.00 15.87 23 THR B O 1
ATOM 955 N N . THR B 1 24 ? 13.087 20.916 9.069 1.00 12.04 24 THR B N 1
ATOM 956 C CA . THR B 1 24 ? 12.457 20.672 10.356 1.00 10.09 24 THR B CA 1
ATOM 957 C C . THR B 1 24 ? 12.826 19.280 10.851 1.00 12.24 24 THR B C 1
ATOM 958 O O . THR B 1 24 ? 13.271 18.421 10.085 1.00 9.72 24 THR B O 1
ATOM 962 N N . GLY B 1 25 ? 12.635 19.066 12.148 1.00 10.53 25 GLY B N 1
ATOM 963 C CA . GLY B 1 25 ? 12.948 17.771 12.729 1.00 8.95 25 GLY B CA 1
ATOM 964 C C . GLY B 1 25 ? 12.995 17.831 14.239 1.00 9.86 25 GLY B C 1
ATOM 965 O O . GLY B 1 25 ? 12.291 18.629 14.869 1.00 8.72 25 GLY B O 1
ATOM 966 N N . GLN B 1 26 ? 13.835 16.972 14.811 1.00 7.12 26 GLN B N 1
ATOM 967 C CA . GLN B 1 26 ? 13.958 16.834 16.253 1.00 8.29 26 GLN B CA 1
ATOM 968 C C . GLN B 1 26 ? 15.422 16.873 16.659 1.00 10.76 26 GLN B C 1
ATOM 969 O O . GLN B 1 26 ? 16.277 16.276 15.998 1.00 11.83 26 GLN B O 1
ATOM 975 N N . MET B 1 27 ? 15.698 17.580 17.750 1.00 7.27 27 MET B N 1
ATOM 976 C CA . MET B 1 27 ? 17.008 17.601 18.388 1.00 8.47 27 MET B CA 1
ATOM 977 C C . MET B 1 27 ? 16.893 16.820 19.692 1.00 8.64 27 MET B C 1
ATOM 978 O O . MET B 1 27 ? 16.144 17.214 20.592 1.00 10.06 27 MET B O 1
ATOM 983 N N . HIS B 1 28 ? 17.616 15.707 19.785 1.00 8.05 28 HIS B N 1
ATOM 984 C CA . HIS B 1 28 ? 17.591 14.841 20.959 1.00 10.33 28 HIS B CA 1
ATOM 985 C C . HIS B 1 28 ? 18.879 15.060 21.744 1.00 9.72 28 HIS B C 1
ATOM 986 O O . HIS B 1 28 ? 19.971 14.752 21.255 1.00 9.36 28 HIS B O 1
ATOM 993 N N . ILE B 1 29 ? 18.753 15.586 22.959 1.00 8.66 29 ILE B N 1
ATOM 994 C CA . ILE B 1 29 ? 19.898 15.967 23.779 1.00 6.42 29 ILE B CA 1
ATOM 995 C C . ILE B 1 29 ? 19.976 15.025 24.972 1.00 9.46 29 ILE B C 1
ATOM 996 O O . ILE B 1 29 ? 19.027 14.925 25.760 1.00 9.76 29 ILE B O 1
ATOM 1001 N N . GLN B 1 30 ? 21.112 14.346 25.111 1.00 6.64 30 GLN B N 1
ATOM 1002 C CA . GLN B 1 30 ? 21.374 13.448 26.220 1.00 8.17 30 GLN B CA 1
ATOM 1003 C C . GLN B 1 30 ? 22.458 14.016 27.123 1.00 8.14 30 GLN B C 1
ATOM 1004 O O . GLN B 1 30 ? 23.474 14.516 26.627 1.00 7.94 30 GLN B O 1
ATOM 1010 N N . PRO B 1 31 ? 22.280 13.949 28.439 1.00 8.84 31 PRO B N 1
ATOM 1011 C CA . PRO B 1 31 ? 23.303 14.481 29.343 1.00 10.43 31 PRO B CA 1
ATOM 1012 C C . PRO B 1 31 ? 24.599 13.696 29.230 1.00 9.32 31 PRO B C 1
ATOM 1013 O O . PRO B 1 31 ? 24.611 12.516 28.873 1.00 12.32 31 PRO B O 1
ATOM 1017 N N . LYS B 1 32 ? 25.704 14.381 29.523 1.00 7.51 32 LYS B N 1
ATOM 1018 C CA . LYS B 1 32 ? 27.020 13.752 29.511 1.00 10.78 32 LYS B CA 1
ATOM 1019 C C . LYS B 1 32 ? 27.821 14.170 30.739 1.00 9.07 32 LYS B C 1
ATOM 1020 O O . LYS B 1 32 ? 28.044 13.360 31.643 1.00 8.66 32 LYS B O 1
ATOM 1026 N N . THR B 1 33 ? 28.258 15.423 30.777 1.00 9.90 33 THR B N 1
ATOM 1027 C CA . THR B 1 33 ? 28.984 16.010 31.892 1.00 10.32 33 THR B CA 1
ATOM 1028 C C . THR B 1 33 ? 28.263 17.280 32.319 1.00 10.35 33 THR B C 1
ATOM 1029 O O . THR B 1 33 ? 27.368 17.756 31.622 1.00 9.42 33 THR B O 1
ATOM 1033 N N . PRO B 1 34 ? 28.641 17.860 33.467 1.00 9.34 34 PRO B N 1
ATOM 1034 C CA . PRO B 1 34 ? 28.017 19.134 33.871 1.00 11.22 34 PRO B CA 1
ATOM 1035 C C . PRO B 1 34 ? 28.177 20.262 32.858 1.00 8.36 34 PRO B C 1
ATOM 1036 O O . PRO B 1 34 ? 27.475 21.272 32.981 1.00 11.07 34 PRO B O 1
ATOM 1040 N N . THR B 1 35 ? 29.062 20.129 31.865 1.00 6.91 35 THR B N 1
ATOM 1041 C CA . THR B 1 35 ? 29.220 21.159 30.848 1.00 6.75 35 THR B CA 1
ATOM 1042 C C . THR B 1 35 ? 29.064 20.660 29.415 1.00 8.81 35 THR B C 1
ATOM 1043 O O . THR B 1 35 ? 29.169 21.471 28.488 1.00 6.75 35 THR B O 1
ATOM 1047 N N . THR B 1 36 ? 28.823 19.365 29.197 1.00 8.84 36 THR B N 1
ATOM 1048 C CA . THR B 1 36 ? 28.709 18.817 27.851 1.00 8.51 36 THR B CA 1
ATOM 1049 C C . THR B 1 36 ? 27.509 17.884 27.748 1.00 9.09 36 THR B C 1
ATOM 1050 O O . THR B 1 36 ? 27.067 17.287 28.733 1.00 9.27 36 THR B O 1
ATOM 1054 N N . MET B 1 37 ? 27.002 17.750 26.523 1.00 6.10 37 MET B N 1
ATOM 1055 C CA . MET B 1 37 ? 25.890 16.863 26.216 1.00 10.49 37 MET B CA 1
ATOM 1056 C C . MET B 1 37 ? 26.092 16.257 24.835 1.00 10.41 37 MET B C 1
ATOM 1057 O O . MET B 1 37 ? 26.688 16.876 23.950 1.00 8.23 37 MET B O 1
ATOM 1062 N N . ASP B 1 38 ? 25.590 15.039 24.660 1.00 7.68 38 ASP B N 1
ATOM 1063 C CA . ASP B 1 38 ? 25.501 14.430 23.341 1.00 7.02 38 ASP B CA 1
ATOM 1064 C C . ASP B 1 38 ? 24.197 14.860 22.686 1.00 10.35 38 ASP B C 1
ATOM 1065 O O . ASP B 1 38 ? 23.176 15.021 23.359 1.00 7.59 38 ASP B O 1
ATOM 1070 N N . VAL B 1 39 ? 24.236 15.055 21.371 1.00 8.65 39 VAL B N 1
ATOM 1071 C CA . VAL B 1 39 ? 23.081 15.532 20.625 1.00 8.78 39 VAL B CA 1
ATOM 1072 C C . VAL B 1 39 ? 22.902 14.671 19.381 1.00 12.20 39 VAL B C 1
ATOM 1073 O O . VAL B 1 39 ? 23.880 14.242 18.759 1.00 8.05 39 VAL B O 1
ATOM 1077 N N . THR B 1 40 ? 21.644 14.390 19.045 1.00 10.73 40 THR B N 1
ATOM 1078 C CA . THR B 1 40 ? 21.278 13.689 17.823 1.00 9.81 40 THR B CA 1
ATOM 1079 C C . THR B 1 40 ? 20.250 14.532 17.085 1.00 12.53 40 THR B C 1
ATOM 1080 O O . THR B 1 40 ? 19.264 14.975 17.683 1.00 11.45 40 THR B O 1
ATOM 1084 N N . LEU B 1 41 ? 20.489 14.767 15.798 1.00 9.97 41 LEU B N 1
ATOM 1085 C CA . LEU B 1 41 ? 19.586 15.534 14.952 1.00 8.50 41 LEU B CA 1
ATOM 1086 C C . LEU B 1 41 ? 18.969 14.613 13.911 1.00 15.84 41 LEU B C 1
ATOM 1087 O O . LEU B 1 41 ? 19.688 13.891 13.212 1.00 8.70 41 LEU B O 1
ATOM 1092 N N . THR B 1 42 ? 17.642 14.636 13.818 1.00 10.73 42 THR B N 1
ATOM 1093 C CA . THR B 1 42 ? 16.911 13.944 12.769 1.00 9.60 42 THR B CA 1
ATOM 1094 C C . THR B 1 42 ? 15.868 14.895 12.202 1.00 12.63 42 THR B C 1
ATOM 1095 O O . THR B 1 42 ? 15.442 15.844 12.864 1.00 9.93 42 THR B O 1
ATOM 1099 N N . GLY B 1 43 ? 15.468 14.643 10.965 1.00 8.37 43 GLY B N 1
ATOM 1100 C CA . GLY B 1 43 ? 14.485 15.488 10.323 1.00 10.15 43 GLY B CA 1
ATOM 1101 C C . GLY B 1 43 ? 14.520 15.322 8.817 1.00 10.53 43 GLY B C 1
ATOM 1102 O O . GLY B 1 43 ? 15.133 14.397 8.285 1.00 11.24 43 GLY B O 1
ATOM 1103 N N . THR B 1 44 ? 13.844 16.251 8.145 1.00 10.85 44 THR B N 1
ATOM 1104 C CA . THR B 1 44 ? 13.693 16.212 6.699 1.00 10.46 44 THR B CA 1
ATOM 1105 C C . THR B 1 44 ? 13.919 17.597 6.114 1.00 14.83 44 THR B C 1
ATOM 1106 O O . THR B 1 44 ? 13.709 18.615 6.779 1.00 14.54 44 THR B O 1
ATOM 1110 N N . HIS B 1 45 ? 14.340 17.621 4.854 1.00 12.95 45 HIS B N 1
ATOM 1111 C CA . HIS B 1 45 ? 14.338 18.850 4.083 1.00 16.52 45 HIS B CA 1
ATOM 1112 C C . HIS B 1 45 ? 12.911 19.176 3.648 1.00 18.90 45 HIS B C 1
ATOM 1113 O O . HIS B 1 45 ? 11.959 18.448 3.946 1.00 15.54 45 HIS B O 1
ATOM 1120 N N . ALA B 1 46 ? 12.758 20.284 2.922 1.00 17.90 46 ALA B N 1
ATOM 1121 C CA . ALA B 1 46 ? 11.431 20.699 2.486 1.00 17.81 46 ALA B CA 1
ATOM 1122 C C . ALA B 1 46 ? 10.803 19.707 1.516 1.00 14.79 46 ALA B C 1
ATOM 1123 O O . ALA B 1 46 ? 9.573 19.656 1.411 1.00 18.89 46 ALA B O 1
ATOM 1125 N N . ASP B 1 47 ? 11.612 18.910 0.815 1.00 14.79 47 ASP B N 1
ATOM 1126 C CA . ASP B 1 47 ? 11.111 17.927 -0.136 1.00 15.68 47 ASP B CA 1
ATOM 1127 C C . ASP B 1 47 ? 11.004 16.530 0.468 1.00 16.56 47 ASP B C 1
ATOM 1128 O O . ASP B 1 47 ? 10.879 15.548 -0.272 1.00 16.60 47 ASP B O 1
ATOM 1133 N N . GLY B 1 48 ? 11.050 16.420 1.794 1.00 13.39 48 GLY B N 1
ATOM 1134 C CA . GLY B 1 48 ? 10.926 15.142 2.461 1.00 13.19 48 GLY B CA 1
ATOM 1135 C C . GLY B 1 48 ? 12.193 14.319 2.539 1.00 12.15 48 GLY B C 1
ATOM 1136 O O . GLY B 1 48 ? 12.163 13.225 3.117 1.00 9.24 48 GLY B O 1
ATOM 1137 N N . LYS B 1 49 ? 13.297 14.798 1.980 1.00 10.70 49 LYS B N 1
ATOM 1138 C CA . LYS B 1 49 ? 14.557 14.066 2.052 1.00 12.53 49 LYS B CA 1
ATOM 1139 C C . LYS B 1 49 ? 15.077 14.081 3.484 1.00 13.44 49 LYS B C 1
ATOM 1140 O O . LYS B 1 49 ? 15.245 15.164 4.061 1.00 12.71 49 LYS B O 1
ATOM 1142 N N . PRO B 1 50 ? 15.338 12.929 4.092 1.00 10.23 50 PRO B N 1
ATOM 1143 C CA . PRO B 1 50 ? 15.714 12.894 5.506 1.00 9.58 50 PRO B CA 1
ATOM 1144 C C . PRO B 1 50 ? 17.205 13.106 5.730 1.00 14.00 50 PRO B C 1
ATOM 1145 O O . PRO B 1 50 ? 18.038 12.924 4.840 1.00 12.74 50 PRO B O 1
ATOM 1149 N N . PHE B 1 51 ? 17.526 13.498 6.960 1.00 10.08 51 PHE B N 1
ATOM 1150 C CA . PHE B 1 51 ? 18.906 13.625 7.396 1.00 10.96 51 PHE B CA 1
ATOM 1151 C C . PHE B 1 51 ? 19.024 13.098 8.817 1.00 14.02 51 PHE B C 1
ATOM 1152 O O . PHE B 1 51 ? 18.049 13.077 9.573 1.00 10.88 51 PHE B O 1
ATOM 1160 N N . THR B 1 52 ? 20.230 12.665 9.167 1.00 10.27 52 THR B N 1
ATOM 1161 C CA . THR B 1 52 ? 20.546 12.215 10.514 1.00 14.42 52 THR B CA 1
ATOM 1162 C C . THR B 1 52 ? 21.908 12.780 10.883 1.00 14.21 52 THR B C 1
ATOM 1163 O O . THR B 1 52 ? 22.839 12.724 10.075 1.00 8.99 52 THR B O 1
ATOM 1167 N N . GLY B 1 53 ? 22.014 13.341 12.079 1.00 8.13 53 GLY B N 1
ATOM 1168 C CA . GLY B 1 53 ? 23.265 13.919 12.533 1.00 11.23 53 GLY B CA 1
ATOM 1169 C C . GLY B 1 53 ? 23.524 13.585 13.986 1.00 15.59 53 GLY B C 1
ATOM 1170 O O . GLY B 1 53 ? 22.598 13.388 14.776 1.00 12.36 53 GLY B O 1
ATOM 1171 N N . GLN B 1 54 ? 24.809 13.512 14.331 1.00 9.78 54 GLN B N 1
ATOM 1172 C CA . GLN B 1 54 ? 25.243 13.281 15.702 1.00 13.21 54 GLN B CA 1
ATOM 1173 C C . GLN B 1 54 ? 26.356 14.261 16.040 1.00 12.84 54 GLN B C 1
ATOM 1174 O O . GLN B 1 54 ? 27.176 14.601 15.181 1.00 7.27 54 GLN B O 1
ATOM 1180 N N . GLY B 1 55 ? 26.382 14.714 17.284 1.00 10.50 55 GLY B N 1
ATOM 1181 C CA . GLY B 1 55 ? 27.397 15.664 17.676 1.00 9.13 55 GLY B CA 1
ATOM 1182 C C . GLY B 1 55 ? 27.451 15.886 19.168 1.00 7.52 55 GLY B C 1
ATOM 1183 O O . GLY B 1 55 ? 27.024 15.043 19.958 1.00 7.71 55 GLY B O 1
ATOM 1184 N N . LYS B 1 56 ? 27.977 17.051 19.541 1.00 6.56 56 LYS B N 1
ATOM 1185 C CA . LYS B 1 56 ? 28.273 17.364 20.929 1.00 7.95 56 LYS B CA 1
ATOM 1186 C C . LYS B 1 56 ? 27.914 18.813 21.224 1.00 9.32 56 LYS B C 1
ATOM 1187 O O . LYS B 1 56 ? 28.105 19.693 20.381 1.00 7.85 56 LYS B O 1
ATOM 1193 N N . ILE B 1 57 ? 27.397 19.049 22.428 1.00 8.27 57 ILE B N 1
ATOM 1194 C CA . ILE B 1 57 ? 27.075 20.383 22.919 1.00 6.20 57 ILE B CA 1
ATOM 1195 C C . ILE B 1 57 ? 28.010 20.704 24.075 1.00 10.69 57 ILE B C 1
ATOM 1196 O O . ILE B 1 57 ? 28.236 19.863 24.952 1.00 7.79 57 ILE B O 1
ATOM 1201 N N . THR B 1 58 ? 28.558 21.919 24.077 1.00 7.66 58 THR B N 1
ATOM 1202 C CA . THR B 1 58 ? 29.474 22.365 25.121 1.00 8.22 58 THR B CA 1
ATOM 1203 C C . THR B 1 58 ? 29.029 23.731 25.619 1.00 9.07 58 THR B C 1
ATOM 1204 O O . THR B 1 58 ? 28.896 24.668 24.826 1.00 7.92 58 THR B O 1
ATOM 1208 N N . VAL B 1 59 ? 28.801 23.843 26.931 1.00 8.01 59 VAL B N 1
ATOM 1209 C CA . VAL B 1 59 ? 28.443 25.128 27.520 1.00 8.15 59 VAL B CA 1
ATOM 1210 C C . VAL B 1 59 ? 29.586 26.113 27.316 1.00 13.37 59 VAL B C 1
ATOM 1211 O O . VAL B 1 59 ? 30.752 25.804 27.591 1.00 12.40 59 VAL B O 1
ATOM 1215 N N . LYS B 1 60 ? 29.254 27.306 26.823 1.00 9.44 60 LYS B N 1
ATOM 1216 C CA . LYS B 1 60 ? 30.224 28.366 26.575 1.00 11.32 60 LYS B CA 1
ATOM 1217 C C . LYS B 1 60 ? 30.072 29.535 27.536 1.00 14.51 60 LYS B C 1
ATOM 1218 O O . LYS B 1 60 ? 31.051 29.957 28.160 1.00 15.54 60 LYS B O 1
ATOM 1224 N N . THR B 1 61 ? 28.868 30.078 27.661 1.00 13.90 61 THR B N 1
ATOM 1225 C CA . THR B 1 61 ? 28.536 31.155 28.579 1.00 11.32 61 THR B CA 1
ATOM 1226 C C . THR B 1 61 ? 27.281 30.767 29.340 1.00 12.71 61 THR B C 1
ATOM 1227 O O . THR B 1 61 ? 26.633 29.765 29.016 1.00 9.90 61 THR B O 1
ATOM 1231 N N . PRO B 1 62 ? 26.909 31.527 30.376 1.00 13.78 62 PRO B N 1
ATOM 1232 C CA . PRO B 1 62 ? 25.634 31.254 31.062 1.00 13.34 62 PRO B CA 1
ATOM 1233 C C . PRO B 1 62 ? 24.409 31.312 30.156 1.00 11.31 62 PRO B C 1
ATOM 1234 O O . PRO B 1 62 ? 23.344 30.828 30.562 1.00 11.06 62 PRO B O 1
ATOM 1238 N N . THR B 1 63 ? 24.518 31.880 28.954 1.00 11.61 63 THR B N 1
ATOM 1239 C CA . THR B 1 63 ? 23.381 31.998 28.054 1.00 10.93 63 THR B CA 1
ATOM 1240 C C . THR B 1 63 ? 23.554 31.272 26.727 1.00 11.31 63 THR B C 1
ATOM 1241 O O . THR B 1 63 ? 22.571 31.143 25.988 1.00 12.29 63 THR B O 1
ATOM 1245 N N . THR B 1 64 ? 24.755 30.802 26.396 1.00 11.91 64 THR B N 1
ATOM 1246 C CA . THR B 1 64 ? 25.022 30.205 25.095 1.00 11.98 64 THR B CA 1
ATOM 1247 C C . THR B 1 64 ? 25.809 28.913 25.254 1.00 10.88 64 THR B C 1
ATOM 1248 O O . THR B 1 64 ? 26.620 28.766 26.174 1.00 9.90 64 THR B O 1
ATOM 1252 N N . VAL B 1 65 ? 25.570 27.982 24.332 1.00 10.29 65 VAL B N 1
ATOM 1253 C CA . VAL B 1 65 ? 26.333 26.746 24.240 1.00 10.46 65 VAL B CA 1
ATOM 1254 C C . VAL B 1 65 ? 26.872 26.619 22.823 1.00 10.39 65 VAL B C 1
ATOM 1255 O O . VAL B 1 65 ? 26.281 27.128 21.866 1.00 11.30 65 VAL B O 1
ATOM 1259 N N . ASP B 1 66 ? 28.015 25.955 22.694 1.00 7.59 66 ASP B N 1
ATOM 1260 C CA . ASP B 1 66 ? 28.540 25.584 21.389 1.00 9.76 66 ASP B CA 1
ATOM 1261 C C . ASP B 1 66 ? 27.991 24.221 21.000 1.00 11.35 66 ASP B C 1
ATOM 1262 O O . ASP B 1 66 ? 27.816 23.345 21.851 1.00 11.32 66 ASP B O 1
ATOM 1267 N N . ILE B 1 67 ? 27.713 24.046 19.711 1.00 10.12 67 ILE B N 1
ATOM 1268 C CA . ILE B 1 67 ? 27.185 22.788 19.198 1.00 9.99 67 ILE B CA 1
ATOM 1269 C C . ILE B 1 67 ? 27.857 22.481 17.868 1.00 10.97 67 ILE B C 1
ATOM 1270 O O . ILE B 1 67 ? 27.969 23.356 17.002 1.00 12.40 67 ILE B O 1
ATOM 1275 N N . THR B 1 68 ? 28.331 21.247 17.720 1.00 11.25 68 THR B N 1
ATOM 1276 C CA . THR B 1 68 ? 28.850 20.737 16.461 1.00 10.94 68 THR B CA 1
ATOM 1277 C C . THR B 1 68 ? 28.131 19.437 16.142 1.00 13.32 68 THR B C 1
ATOM 1278 O O . THR B 1 68 ? 27.832 18.650 17.045 1.00 11.43 68 THR B O 1
ATOM 1282 N N . VAL B 1 69 ? 27.837 19.223 14.862 1.00 9.43 69 VAL B N 1
ATOM 1283 C CA . VAL B 1 69 ? 27.100 18.051 14.404 1.00 8.81 69 VAL B CA 1
ATOM 1284 C C . VAL B 1 69 ? 27.789 17.499 13.161 1.00 14.53 69 VAL B C 1
ATOM 1285 O O . VAL B 1 69 ? 28.319 18.259 12.344 1.00 9.03 69 VAL B O 1
ATOM 1289 N N . THR B 1 70 ? 27.790 16.174 13.025 1.00 13.46 70 THR B N 1
ATOM 1290 C CA . THR B 1 70 ? 28.264 15.496 11.824 1.00 14.23 70 THR B CA 1
ATOM 1291 C C . THR B 1 70 ? 27.116 14.690 11.231 1.00 8.56 70 THR B C 1
ATOM 1292 O O . THR B 1 70 ? 26.457 13.929 11.946 1.00 9.27 70 THR B O 1
ATOM 1296 N N . TYR B 1 71 ? 26.879 14.850 9.933 1.00 10.69 71 TYR B N 1
ATOM 1297 C CA . TYR B 1 71 ? 25.749 14.216 9.266 1.00 13.07 71 TYR B CA 1
ATOM 1298 C C . TYR B 1 71 ? 26.182 12.966 8.506 1.00 14.83 71 TYR B C 1
ATOM 1299 O O . TYR B 1 71 ? 27.366 12.751 8.233 1.00 12.26 71 TYR B O 1
ATOM 1308 N N . GLU B 1 72 ? 25.196 12.135 8.166 1.00 14.33 72 GLU B N 1
ATOM 1309 C CA . GLU B 1 72 ? 25.471 10.846 7.539 1.00 20.55 72 GLU B CA 1
ATOM 1310 C C . GLU B 1 72 ? 25.926 10.970 6.090 1.00 16.58 72 GLU B C 1
ATOM 1311 O O . GLU B 1 72 ? 26.303 9.958 5.490 1.00 20.78 72 GLU B O 1
ATOM 1317 N N . ASP B 1 73 ? 25.915 12.171 5.520 1.00 15.62 73 ASP B N 1
ATOM 1318 C CA . ASP B 1 73 ? 26.532 12.422 4.225 1.00 16.95 73 ASP B CA 1
ATOM 1319 C C . ASP B 1 73 ? 27.986 12.868 4.352 1.00 18.60 73 ASP B C 1
ATOM 1320 O O . ASP B 1 73 ? 28.606 13.230 3.345 1.00 19.75 73 ASP B O 1
ATOM 1325 N N . GLY B 1 74 ? 28.538 12.845 5.565 1.00 15.33 74 GLY B N 1
ATOM 1326 C CA . GLY B 1 74 ? 29.882 13.301 5.819 1.00 16.08 74 GLY B CA 1
ATOM 1327 C C . GLY B 1 74 ? 30.004 14.780 6.114 1.00 16.60 74 GLY B C 1
ATOM 1328 O O . GLY B 1 74 ? 31.038 15.208 6.640 1.00 15.19 74 GLY B O 1
ATOM 1329 N N . SER B 1 75 ? 28.986 15.570 5.785 1.00 15.39 75 SER B N 1
ATOM 1330 C CA . SER B 1 75 ? 29.031 16.998 6.051 1.00 14.20 75 SER B CA 1
ATOM 1331 C C . SER B 1 75 ? 28.931 17.262 7.550 1.00 15.28 75 SER B C 1
ATOM 1332 O O . SER B 1 75 ? 28.442 16.436 8.326 1.00 14.03 75 SER B O 1
ATOM 1335 N N . THR B 1 76 ? 29.409 18.436 7.953 1.00 15.10 76 THR B N 1
ATOM 1336 C CA . THR B 1 76 ? 29.406 18.846 9.347 1.00 17.59 76 THR B CA 1
ATOM 1337 C C . THR B 1 76 ? 28.763 20.221 9.471 1.00 18.78 76 THR B C 1
ATOM 1338 O O . THR B 1 76 ? 28.437 20.875 8.477 1.00 15.54 76 THR B O 1
ATOM 1342 N N . ALA B 1 77 ? 28.579 20.651 10.716 1.00 13.99 77 ALA B N 1
ATOM 1343 C CA . ALA B 1 77 ? 28.034 21.970 10.999 1.00 14.61 77 ALA B CA 1
ATOM 1344 C C . ALA B 1 77 ? 28.504 22.402 12.380 1.00 16.20 77 ALA B C 1
ATOM 1345 O O . ALA B 1 77 ? 28.643 21.571 13.282 1.00 11.84 77 ALA B O 1
ATOM 1347 N N . THR B 1 78 ? 28.753 23.700 12.530 1.00 14.56 78 THR B N 1
ATOM 1348 C CA . THR B 1 78 ? 29.202 24.286 13.784 1.00 14.33 78 THR B CA 1
ATOM 1349 C C . THR B 1 78 ? 28.373 25.530 14.068 1.00 14.67 78 THR B C 1
ATOM 1350 O O . THR B 1 78 ? 28.097 26.321 13.161 1.00 13.94 78 THR B O 1
ATOM 1354 N N . GLY B 1 79 ? 27.969 25.697 15.324 1.00 11.75 79 GLY B N 1
ATOM 1355 C CA . GLY B 1 79 ? 27.188 26.860 15.689 1.00 11.25 79 GLY B CA 1
ATOM 1356 C C . GLY B 1 79 ? 26.926 27.002 17.173 1.00 14.71 79 GLY B C 1
ATOM 1357 O O . GLY B 1 79 ? 27.721 26.546 18.001 1.00 10.43 79 GLY B O 1
ATOM 1358 N N . GLN B 1 80 ? 25.808 27.636 17.521 1.00 11.43 80 GLN B N 1
ATOM 1359 C CA . GLN B 1 80 ? 25.477 27.919 18.908 1.00 10.18 80 GLN B CA 1
ATOM 1360 C C . GLN B 1 80 ? 23.976 27.811 19.126 1.00 11.15 80 GLN B C 1
ATOM 1361 O O . GLN B 1 80 ? 23.178 28.076 18.223 1.00 10.28 80 GLN B O 1
ATOM 1367 N N . LEU B 1 81 ? 23.606 27.419 20.340 1.00 7.70 81 LEU B N 1
ATOM 1368 C CA . LEU B 1 81 ? 22.247 27.558 20.840 1.00 9.33 81 LEU B CA 1
ATOM 1369 C C . LEU B 1 81 ? 22.240 28.623 21.928 1.00 9.36 81 LEU B C 1
ATOM 1370 O O . LEU B 1 81 ? 23.151 28.678 22.759 1.00 8.45 81 LEU B O 1
ATOM 1375 N N . THR B 1 82 ? 21.218 29.472 21.916 1.00 8.38 82 THR B N 1
ATOM 1376 C CA . THR B 1 82 ? 21.116 30.586 22.847 1.00 7.93 82 THR B CA 1
ATOM 1377 C C . THR B 1 82 ? 19.806 30.499 23.615 1.00 11.56 82 THR B C 1
ATOM 1378 O O . THR B 1 82 ? 18.747 30.251 23.029 1.00 8.29 82 THR B O 1
ATOM 1382 N N . VAL B 1 83 ? 19.892 30.710 24.932 1.00 9.75 83 VAL B N 1
ATOM 1383 C CA . VAL B 1 83 ? 18.719 30.635 25.792 1.00 8.57 83 VAL B CA 1
ATOM 1384 C C . VAL B 1 83 ? 17.666 31.636 25.335 1.00 13.31 83 VAL B C 1
ATOM 1385 O O . VAL B 1 83 ? 17.981 32.745 24.881 1.00 10.45 83 VAL B O 1
ATOM 1389 N N . ASP B 1 84 ? 16.401 31.234 25.436 1.00 13.00 84 ASP B N 1
ATOM 1390 C CA . ASP B 1 84 ? 15.283 32.125 25.154 1.00 9.93 84 ASP B CA 1
ATOM 1391 C C . ASP B 1 84 ? 14.253 31.999 26.269 1.00 10.68 84 ASP B C 1
ATOM 1392 O O . ASP B 1 84 ? 14.032 32.945 27.032 1.00 9.76 84 ASP B O 1
ATOM 1397 N N . SER B 1 85 ? 13.631 30.828 26.378 1.00 7.13 85 SER B N 1
ATOM 1398 C CA . SER B 1 85 ? 12.609 30.580 27.386 1.00 9.44 85 SER B CA 1
ATOM 1399 C C . SER B 1 85 ? 12.825 29.186 27.965 1.00 9.37 85 SER B C 1
ATOM 1400 O O . SER B 1 85 ? 13.679 28.443 27.465 1.00 6.52 85 SER B O 1
ATOM 1403 N N . PRO B 1 86 ? 12.099 28.789 29.017 1.00 9.02 86 PRO B N 1
ATOM 1404 C CA . PRO B 1 86 ? 12.217 27.402 29.497 1.00 13.04 86 PRO B CA 1
ATOM 1405 C C . PRO B 1 86 ? 11.840 26.360 28.456 1.00 10.40 86 PRO B C 1
ATOM 1406 O O . PRO B 1 86 ? 12.177 25.184 28.638 1.00 11.19 86 PRO B O 1
ATOM 1410 N N . THR B 1 87 ? 11.167 26.745 27.372 1.00 9.80 87 THR B N 1
ATOM 1411 C CA . THR B 1 87 ? 10.781 25.797 26.335 1.00 11.77 87 THR B CA 1
ATOM 1412 C C . THR B 1 87 ? 11.358 26.137 24.965 1.00 7.71 87 THR B C 1
ATOM 1413 O O . THR B 1 87 ? 10.922 25.552 23.968 1.00 12.83 87 THR B O 1
ATOM 1417 N N . GLN B 1 88 ? 12.329 27.046 24.877 1.00 6.62 88 GLN B N 1
ATOM 1418 C CA . GLN B 1 88 ? 12.829 27.456 23.571 1.00 7.26 88 GLN B CA 1
ATOM 1419 C C . GLN B 1 88 ? 14.269 27.944 23.660 1.00 9.77 88 GLN B C 1
ATOM 1420 O O . GLN B 1 88 ? 14.632 28.686 24.576 1.00 7.69 88 GLN B O 1
ATOM 1426 N N . PHE B 1 89 ? 15.079 27.518 22.693 1.00 8.08 89 PHE B N 1
ATOM 1427 C CA . PHE B 1 89 ? 16.412 28.049 22.464 1.00 7.23 89 PHE B CA 1
ATOM 1428 C C . PHE B 1 89 ? 16.508 28.564 21.034 1.00 10.13 89 PHE B C 1
ATOM 1429 O O . PHE B 1 89 ? 15.840 28.055 20.128 1.00 7.83 89 PHE B O 1
ATOM 1437 N N . LYS B 1 90 ? 17.339 29.584 20.839 1.00 7.89 90 LYS B N 1
ATOM 1438 C CA . LYS B 1 90 ? 17.673 30.042 19.499 1.00 12.37 90 LYS B CA 1
ATOM 1439 C C . LYS B 1 90 ? 18.656 29.077 18.848 1.00 11.02 90 LYS B C 1
ATOM 1440 O O . LYS B 1 90 ? 19.531 28.519 19.513 1.00 12.22 90 LYS B O 1
ATOM 1444 N N . PHE B 1 91 ? 18.506 28.887 17.541 1.00 10.64 91 PHE B N 1
ATOM 1445 C CA . PHE B 1 91 ? 19.352 27.996 16.758 1.00 9.65 91 PHE B CA 1
ATOM 1446 C C . PHE B 1 91 ? 20.158 28.812 15.757 1.00 11.01 91 PHE B C 1
ATOM 1447 O O . PHE B 1 91 ? 19.614 29.686 15.077 1.00 14.50 91 PHE B O 1
ATOM 1455 N N . ASP B 1 92 ? 21.453 28.507 15.656 1.00 11.59 92 ASP B N 1
ATOM 1456 C CA . ASP B 1 92 ? 22.334 29.208 14.723 1.00 14.31 92 ASP B CA 1
ATOM 1457 C C . ASP B 1 92 ? 23.520 28.280 14.446 1.00 15.54 92 ASP B C 1
ATOM 1458 O O . ASP B 1 92 ? 24.398 28.138 15.297 1.00 16.39 92 ASP B O 1
ATOM 1463 N N . MET B 1 93 ? 23.529 27.664 13.263 1.00 14.47 93 MET B N 1
ATOM 1464 C CA . MET B 1 93 ? 24.603 26.759 12.871 1.00 12.25 93 MET B CA 1
ATOM 1465 C C . MET B 1 93 ? 24.945 26.967 11.405 1.00 15.38 93 MET B C 1
ATOM 1466 O O . MET B 1 93 ? 24.053 27.100 10.563 1.00 15.97 93 MET B O 1
ATOM 1471 N N . THR B 1 94 ? 26.242 26.975 11.109 1.00 14.67 94 THR B N 1
ATOM 1472 C CA .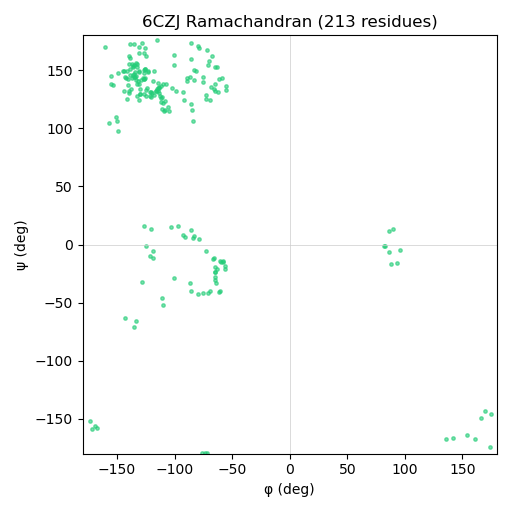 THR B 1 94 ? 26.752 27.140 9.754 1.00 17.51 94 THR B CA 1
ATOM 1473 C C . THR B 1 94 ? 27.257 25.795 9.249 1.00 15.47 94 THR B C 1
ATOM 1474 O O . THR B 1 94 ? 28.189 25.223 9.825 1.00 15.58 94 THR B O 1
ATOM 1478 N N . ALA B 1 95 ? 26.645 25.295 8.178 1.00 12.86 95 ALA B N 1
ATOM 1479 C CA . ALA B 1 95 ? 27.075 24.039 7.587 1.00 16.83 95 ALA B CA 1
ATOM 1480 C C . ALA B 1 95 ? 28.463 24.182 6.965 1.00 20.86 95 ALA B C 1
ATOM 1481 O O . ALA B 1 95 ? 28.947 25.286 6.701 1.00 20.31 95 ALA B O 1
ATOM 1483 N N . SER B 1 96 ? 29.104 23.034 6.725 1.00 19.54 96 SER B N 1
ATOM 1484 C CA . SER B 1 96 ? 30.470 23.031 6.213 1.00 19.78 96 SER B CA 1
ATOM 1485 C C . SER B 1 96 ? 30.578 23.657 4.828 1.00 25.67 96 SER B C 1
ATOM 1486 O O . SER B 1 96 ? 31.671 24.083 4.438 1.00 21.47 96 SER B O 1
ATOM 1489 N N . ASP B 1 97 ? 29.477 23.726 4.080 1.00 23.23 97 ASP B N 1
ATOM 1490 C CA . ASP B 1 97 ? 29.469 24.381 2.778 1.00 23.09 97 ASP B CA 1
ATOM 1491 C C . ASP B 1 97 ? 29.287 25.891 2.878 1.00 27.85 97 ASP B C 1
ATOM 1492 O O . ASP B 1 97 ? 29.117 26.550 1.848 1.00 27.13 97 ASP B O 1
ATOM 1497 N N . GLY B 1 98 ? 29.314 26.450 4.088 1.00 25.45 98 GLY B N 1
ATOM 1498 C CA . GLY B 1 98 ? 29.179 27.873 4.288 1.00 20.83 98 GLY B CA 1
ATOM 1499 C C . GLY B 1 98 ? 27.768 28.357 4.551 1.00 21.61 98 GLY B C 1
ATOM 1500 O O . GLY B 1 98 ? 27.596 29.485 5.024 1.00 18.27 98 GLY B O 1
ATOM 1501 N N . THR B 1 99 ? 26.755 27.545 4.260 1.00 20.88 99 THR B N 1
ATOM 1502 C CA . THR B 1 99 ? 25.375 27.975 4.437 1.00 17.16 99 THR B CA 1
ATOM 1503 C C . THR B 1 99 ? 25.026 28.019 5.921 1.00 21.10 99 THR B C 1
ATOM 1504 O O . THR B 1 99 ? 25.237 27.044 6.651 1.00 20.28 99 THR B O 1
ATOM 1508 N N . ARG B 1 100 ? 24.489 29.152 6.366 1.00 17.53 100 ARG B N 1
ATOM 1509 C CA . ARG B 1 100 ? 24.085 29.336 7.752 1.00 18.15 100 ARG B CA 1
ATOM 1510 C C . ARG B 1 100 ? 22.584 29.120 7.891 1.00 17.62 100 ARG B C 1
ATOM 1511 O O . ARG B 1 100 ? 21.800 29.671 7.114 1.00 18.68 100 ARG B O 1
ATOM 1519 N N . PHE B 1 101 ? 22.192 28.324 8.884 1.00 19.25 101 PHE B N 1
ATOM 1520 C CA . PHE B 1 101 ? 20.792 28.069 9.199 1.00 16.36 101 PHE B CA 1
ATOM 1521 C C . PHE B 1 101 ? 20.465 28.654 10.566 1.00 19.63 101 PHE B C 1
ATOM 1522 O O . PHE B 1 101 ? 21.181 28.401 11.541 1.00 13.47 101 PHE B O 1
ATOM 1530 N N . THR B 1 102 ? 19.380 29.421 10.638 1.00 15.25 102 THR B N 1
ATOM 1531 C CA . THR B 1 102 ? 18.926 30.005 11.890 1.00 13.01 102 THR B CA 1
ATOM 1532 C C . THR B 1 102 ? 17.466 29.645 12.122 1.00 15.14 102 THR B C 1
ATOM 1533 O O . THR B 1 102 ? 16.686 29.502 11.177 1.00 15.81 102 THR B O 1
ATOM 1537 N N . GLY B 1 103 ? 17.106 29.502 13.395 1.00 10.97 103 GLY B N 1
ATOM 1538 C CA . GLY B 1 103 ? 15.750 29.156 13.769 1.00 11.67 103 GLY B CA 1
ATOM 1539 C C . GLY B 1 103 ? 15.592 28.917 15.256 1.00 12.74 103 GLY B C 1
ATOM 1540 O O . GLY B 1 103 ? 16.258 29.565 16.070 1.00 11.63 103 GLY B O 1
ATOM 1541 N N . THR B 1 104 ? 14.718 27.983 15.626 1.00 7.51 104 THR B N 1
ATOM 1542 C CA . THR B 1 104 ? 14.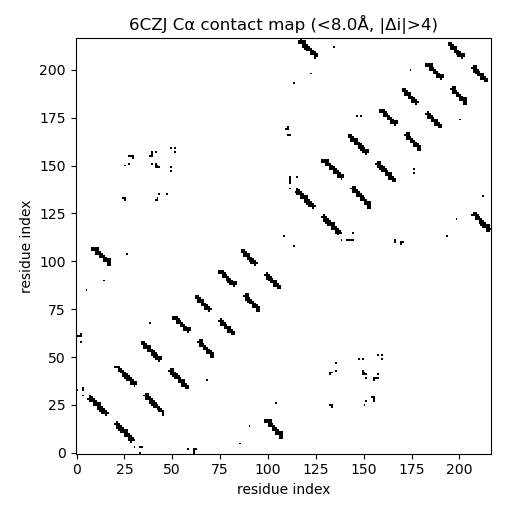426 27.709 17.025 1.00 9.54 104 THR B CA 1
ATOM 1543 C C . THR B 1 104 ? 14.365 26.208 17.262 1.00 12.88 104 THR B C 1
ATOM 1544 O O . THR B 1 104 ? 14.095 25.421 16.351 1.00 9.52 104 THR B O 1
ATOM 1548 N N . VAL B 1 105 ? 14.613 25.822 18.511 1.00 7.33 105 VAL B N 1
ATOM 1549 C CA . VAL B 1 105 ? 14.297 24.490 19.008 1.00 7.72 105 VAL B CA 1
ATOM 1550 C C . VAL B 1 105 ? 13.327 24.656 20.171 1.00 10.07 105 VAL B C 1
ATOM 1551 O O . VAL B 1 105 ? 13.553 25.481 21.064 1.00 7.72 105 VAL B O 1
ATOM 1555 N N . GLN B 1 106 ? 12.235 23.898 20.140 1.00 5.20 106 GLN B N 1
ATOM 1556 C CA . GLN B 1 106 ? 11.153 24.033 21.104 1.00 8.63 106 GLN B CA 1
ATOM 1557 C C . GLN B 1 106 ? 10.961 22.711 21.829 1.00 8.72 106 GLN B C 1
ATOM 1558 O O . GLN B 1 106 ? 10.884 21.655 21.192 1.00 5.84 106 GLN B O 1
ATOM 1564 N N . ARG B 1 107 ? 10.887 22.776 23.157 1.00 7.81 107 ARG B N 1
ATOM 1565 C CA . ARG B 1 107 ? 10.835 21.570 23.973 1.00 11.46 107 ARG B CA 1
ATOM 1566 C C . ARG B 1 107 ? 9.553 20.792 23.704 1.00 9.71 107 ARG B C 1
ATOM 1567 O O . ARG B 1 107 ? 8.457 21.360 23.691 1.00 10.83 107 ARG B O 1
ATOM 1575 N N . GLN B 1 108 ? 9.694 19.488 23.489 1.00 10.08 108 GLN B N 1
ATOM 1576 C CA . GLN B 1 108 ? 8.562 18.607 23.252 1.00 13.67 108 GLN B CA 1
ATOM 1577 C C . GLN B 1 108 ? 8.202 17.846 24.522 1.00 20.43 108 GLN B C 1
ATOM 1578 O O . GLN B 1 108 ? 9.043 17.624 25.397 1.00 19.13 108 GLN B O 1
ATOM 1584 N N . SER B 1 109 ? 6.937 17.446 24.611 1.00 19.96 109 SER B N 1
ATOM 1585 C CA . SER B 1 109 ? 6.452 16.676 25.751 1.00 27.10 109 SER B CA 1
ATOM 1586 C C . SER B 1 109 ? 6.662 15.182 25.528 1.00 22.89 109 SER B C 1
ATOM 1587 O O . SER B 1 109 ? 6.815 14.730 24.391 1.00 28.93 109 SER B O 1
#

Sequence (217 aa):
SALAQQLPGTWKMDVTSEDGVRTTGQMHIQPKTPTTMDVTLTGTHADGKPFTGQGKITVKTPTTVDITVTYEDGSTATGQLTVDSPTQFKFDMTASDGTRFTGTVQRQSALAQQLPGTWKMDVTSEDGVRTTGQMHIQPKTPTTMDVTLTGTHADGKPFTGQGKITVKTPTTVDITVTYEDGSTATGQLTVDSPTQFKFDMTASDGTRFTGTVQRQS

Foldseek 3Di:
DVCLVQVAAKWKAWKAKPVGFTFIWIWHWADDDSFKIKIWTWGAGSVRHIKIWIWMWGDDDPFKIKTWIQIPVRWIKIDMWGDDDSFKTWTWIATPVGIIMTDMIGHD/DFPLVLPAAKWWDWKAFPVGWIWIFIWHWAHDDPFKIKIKTWTATPVRHIKIWIWMWGHDDRFKIKIKIAIPVRKIKTDMWGDDDSFKIWDWIAIPVRTIMTDMIGHDD

Secondary structure (DSSP, 8-state):
-HHHHHSSEEEEEEEEETT--EEEEEEEEEE-SSSEEEEEEEEE-TTS-EEEEEEEEEE-SSSEEEEEEEETTS-EEEEEEEEEETTEEEEEEEETTS-EEEEEEEE-/--HHHHS-EEEEEEEEETTS-EEEEEEEEEEEETTEEEEEEEEEETTS-EEEEEEEEEE-SSSEEEEEEEETTS-EEEEEEEEEETTEEEEEEEETTS-EEEEEEEE--

Radius of gyration: 17.62 Å; Cα contacts (8 Å, |Δi|>4): 584; chains: 2; bounding box: 43×42×43 Å

Nearest PDB structures (foldseek):
  6czj-assembly1_A  TM=1.009E+00  e=2.264E-18  synthetic construct
  6d0t-assembly2_B  TM=9.124E-01  e=8.636E-10  synthetic construct
  8ah9-assembly1_A  TM=9.161E-01  e=3.782E-09  synthetic construct
  9hag-assembly1_A  TM=7.913E-01  e=5.789E-06  synthetic construct
  9hac-assembly2_C  TM=7.597E-01  e=2.068E-05  synthetic construct

B-factor: mean 16.88, std 7.27, range [5.2, 51.25]